Protein AF-A0A377FQZ8-F1 (afdb_monomer_lite)

Structure (mmCIF, N/CA/C/O backbone):
data_AF-A0A377FQZ8-F1
#
_entry.id   AF-A0A377FQZ8-F1
#
loop_
_atom_site.group_PDB
_atom_site.id
_atom_site.type_symbol
_atom_site.label_atom_id
_atom_site.label_alt_id
_atom_site.label_comp_id
_atom_site.label_asym_id
_atom_site.label_entity_id
_atom_site.label_seq_id
_atom_site.pdbx_PDB_ins_code
_atom_site.Cartn_x
_atom_site.Cartn_y
_atom_site.Cartn_z
_atom_site.occupancy
_atom_site.B_iso_or_equiv
_atom_site.auth_seq_id
_atom_site.auth_comp_id
_atom_site.auth_asym_id
_atom_site.auth_atom_id
_atom_site.pdbx_PDB_model_num
ATOM 1 N N . MET A 1 1 ? 7.610 -29.022 3.908 1.00 50.09 1 MET A N 1
ATOM 2 C CA . MET A 1 1 ? 8.690 -28.134 4.396 1.00 50.09 1 MET A CA 1
ATOM 3 C C . MET A 1 1 ? 8.069 -27.163 5.384 1.00 50.09 1 MET A C 1
ATOM 5 O O . MET A 1 1 ? 7.063 -26.565 5.036 1.00 50.09 1 MET A O 1
ATOM 9 N N . SER A 1 2 ? 8.591 -27.058 6.606 1.00 54.34 2 SER A N 1
ATOM 10 C CA . SER A 1 2 ? 8.108 -26.087 7.594 1.00 54.34 2 SER A CA 1
ATOM 11 C C . SER A 1 2 ? 8.643 -24.697 7.252 1.00 54.34 2 SER A C 1
ATOM 13 O O . SER A 1 2 ? 9.854 -24.520 7.110 1.00 54.34 2 SER A O 1
ATOM 15 N N . HIS A 1 3 ? 7.751 -23.724 7.096 1.00 56.69 3 HIS A N 1
ATOM 16 C CA . HIS A 1 3 ? 8.127 -22.322 6.946 1.00 56.69 3 HIS A CA 1
ATOM 17 C C . HIS A 1 3 ? 8.814 -21.833 8.236 1.00 56.69 3 HIS A C 1
ATOM 19 O O . HIS A 1 3 ? 8.371 -22.225 9.320 1.00 56.69 3 HIS A O 1
ATOM 25 N N . PRO A 1 4 ? 9.882 -21.012 8.161 1.00 67.12 4 PRO A N 1
ATOM 26 C CA . PRO A 1 4 ? 10.429 -20.347 9.339 1.00 67.12 4 PRO A CA 1
ATOM 27 C C . PRO A 1 4 ? 9.299 -19.585 10.031 1.00 67.12 4 PRO A C 1
ATOM 29 O O . PRO A 1 4 ? 8.633 -18.767 9.399 1.00 67.12 4 PRO A O 1
ATOM 32 N N . GLN A 1 5 ? 9.045 -19.888 11.302 1.00 69.44 5 GLN A N 1
ATOM 33 C CA . GLN A 1 5 ? 8.023 -19.176 12.058 1.00 69.44 5 GLN A CA 1
ATOM 34 C C . GLN A 1 5 ? 8.565 -17.801 12.440 1.00 69.44 5 GLN A C 1
ATOM 36 O O . GLN A 1 5 ? 9.549 -17.694 13.172 1.00 69.44 5 GLN A O 1
ATOM 41 N N . THR A 1 6 ? 7.920 -16.757 11.929 1.00 81.06 6 THR A N 1
ATOM 42 C CA . THR A 1 6 ? 8.126 -15.393 12.409 1.00 81.06 6 THR A CA 1
ATOM 43 C C . THR A 1 6 ? 7.268 -15.122 13.644 1.00 81.06 6 THR A C 1
ATOM 45 O O . THR A 1 6 ? 6.269 -15.800 13.887 1.00 81.06 6 THR A O 1
ATOM 48 N N . LYS A 1 7 ? 7.678 -14.127 14.434 1.00 86.50 7 LYS A N 1
ATOM 49 C CA . LYS A 1 7 ? 6.882 -13.558 15.528 1.00 86.50 7 LYS A CA 1
ATOM 50 C C . LYS A 1 7 ? 6.070 -12.337 15.086 1.00 86.50 7 LYS A C 1
ATOM 52 O O . LYS A 1 7 ? 5.353 -11.766 15.909 1.00 86.50 7 LYS A O 1
ATOM 57 N N . ASP A 1 8 ? 6.200 -11.934 13.825 1.00 89.69 8 ASP A N 1
ATOM 58 C CA . ASP A 1 8 ? 5.377 -10.886 13.237 1.00 89.69 8 ASP A CA 1
ATOM 59 C C . ASP A 1 8 ? 3.920 -11.341 13.181 1.00 89.69 8 ASP A C 1
ATOM 61 O O . ASP A 1 8 ? 3.621 -12.532 13.054 1.00 89.69 8 ASP A O 1
ATOM 65 N N . ALA A 1 9 ? 3.001 -10.386 13.279 1.00 90.62 9 ALA A N 1
ATOM 66 C CA . ALA A 1 9 ? 1.577 -10.684 13.327 1.00 90.62 9 ALA A CA 1
ATOM 67 C C . ALA A 1 9 ? 0.781 -9.729 12.443 1.00 90.62 9 ALA A C 1
ATOM 69 O O . ALA A 1 9 ? 0.894 -8.511 12.574 1.00 90.62 9 ALA A O 1
ATOM 70 N N . LEU A 1 10 ? -0.073 -10.303 11.593 1.00 91.75 10 LEU A N 1
ATOM 71 C CA . LEU A 1 10 ? -1.124 -9.588 10.882 1.00 91.75 10 LEU A CA 1
ATOM 72 C C . LEU A 1 10 ? -2.466 -9.904 11.550 1.00 91.75 10 LEU A C 1
ATOM 74 O O . LEU A 1 10 ? -2.947 -11.034 11.489 1.00 91.75 10 LEU A O 1
ATOM 78 N N . THR A 1 11 ? -3.075 -8.900 12.167 1.00 94.50 11 THR A N 1
ATOM 79 C CA . THR A 1 11 ? -4.383 -9.007 12.818 1.00 94.50 11 THR A CA 1
ATOM 80 C C . THR A 1 11 ? -5.423 -8.276 11.988 1.00 94.50 11 THR A C 1
ATOM 82 O O . THR A 1 11 ? -5.203 -7.135 11.584 1.00 94.50 11 THR A O 1
ATOM 85 N N . ILE A 1 12 ? -6.573 -8.911 11.775 1.00 96.06 12 ILE A N 1
ATOM 86 C CA . ILE A 1 12 ? -7.732 -8.312 11.112 1.00 96.06 12 ILE A CA 1
ATOM 87 C C . ILE A 1 12 ? -8.887 -8.321 12.107 1.00 96.06 12 ILE A C 1
ATOM 89 O O . ILE A 1 12 ? -9.280 -9.379 12.595 1.00 96.06 12 ILE A O 1
ATOM 93 N N . ALA A 1 13 ? -9.428 -7.144 12.401 1.00 96.75 13 ALA A N 1
ATOM 94 C CA . ALA A 1 13 ? -10.635 -6.983 13.195 1.00 96.75 13 ALA A CA 1
ATOM 95 C C . ALA A 1 13 ? -11.765 -6.472 12.298 1.00 96.75 13 ALA A C 1
ATOM 97 O O . ALA A 1 13 ? -11.601 -5.467 11.603 1.00 96.75 13 ALA A O 1
ATOM 98 N N . TYR A 1 14 ? -12.900 -7.168 12.328 1.00 96.75 14 TYR A N 1
ATOM 99 C CA . TYR A 1 14 ? -14.131 -6.728 11.681 1.00 96.75 14 TYR A CA 1
ATOM 100 C C . TYR A 1 14 ? -14.906 -5.822 12.635 1.00 96.75 14 TYR A C 1
ATOM 102 O O . TYR A 1 14 ? -15.174 -6.208 13.774 1.00 96.75 14 TYR A O 1
ATOM 110 N N . GLU A 1 15 ? -15.233 -4.619 12.170 1.00 96.06 15 GLU A N 1
ATOM 111 C CA . GLU A 1 15 ? -16.049 -3.642 12.886 1.00 96.06 15 GLU A CA 1
ATOM 112 C C . GLU A 1 15 ? -15.644 -3.363 14.356 1.00 96.06 15 GLU A C 1
ATOM 114 O O . GLU A 1 15 ? -16.520 -3.302 15.232 1.00 96.06 15 GLU A O 1
ATOM 119 N N . PRO A 1 16 ? -14.347 -3.162 14.679 1.00 95.94 16 PRO A N 1
ATOM 120 C CA . PRO A 1 16 ? -13.936 -2.881 16.050 1.00 95.94 16 PRO A CA 1
ATOM 121 C C . PRO A 1 16 ? -14.418 -1.501 16.502 1.00 95.94 16 PRO A C 1
ATOM 123 O O . PRO A 1 16 ? -14.475 -0.557 15.718 1.00 95.94 16 PRO A O 1
ATOM 126 N N . THR A 1 17 ? -14.696 -1.359 17.796 1.00 95.25 17 THR A N 1
ATOM 127 C CA . THR A 1 17 ? -14.931 -0.042 18.404 1.00 95.25 17 THR A CA 1
ATOM 128 C C . THR A 1 17 ? -13.595 0.538 18.850 1.00 95.25 17 THR A C 1
ATOM 130 O O . THR A 1 17 ? -12.913 -0.054 19.683 1.00 95.25 17 THR A O 1
ATOM 133 N N . LEU A 1 18 ? -13.223 1.687 18.291 1.00 93.44 18 LEU A N 1
ATOM 134 C CA . LEU A 1 18 ? -11.972 2.385 18.577 1.00 93.44 18 LEU A CA 1
ATOM 135 C C . LEU A 1 18 ? -12.272 3.792 19.082 1.00 93.44 18 LEU A C 1
ATOM 137 O O . LEU A 1 18 ? -13.143 4.475 18.542 1.00 93.44 18 LEU A O 1
ATOM 141 N N . GLN A 1 19 ? -11.524 4.244 20.081 1.00 92.88 19 GLN A N 1
ATOM 142 C CA . GLN A 1 19 ? -11.667 5.597 20.602 1.00 92.88 19 GLN A CA 1
ATOM 143 C C . GLN A 1 19 ? -10.8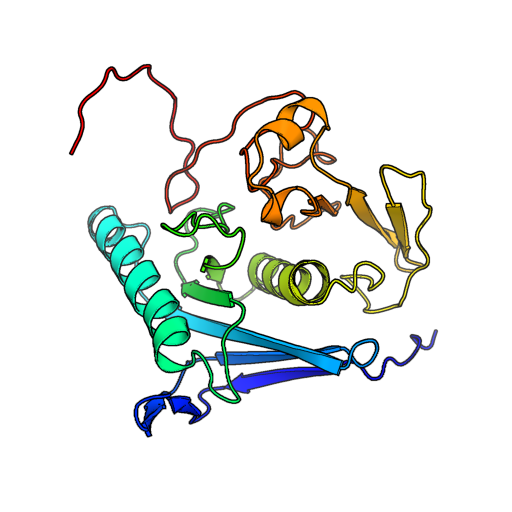07 6.574 19.788 1.00 92.88 19 GLN A C 1
ATOM 145 O O . GLN A 1 19 ? -9.615 6.342 19.583 1.00 92.88 19 GLN A O 1
ATOM 150 N N . SER A 1 20 ? -11.424 7.649 19.302 1.00 92.31 20 SER A N 1
ATOM 151 C CA . SER A 1 20 ? -10.739 8.753 18.621 1.00 92.31 20 SER A CA 1
ATOM 152 C C . SER A 1 20 ? -10.038 9.693 19.610 1.00 92.31 20 SER A C 1
ATOM 154 O O . SER A 1 20 ? -10.282 9.652 20.816 1.00 92.31 20 SER A O 1
ATOM 156 N N . SER A 1 21 ? -9.203 10.590 19.092 1.00 91.62 21 SER A N 1
ATOM 157 C CA . SER A 1 21 ? -8.532 11.667 19.825 1.00 91.62 21 SER A CA 1
ATOM 158 C C . SER A 1 21 ? -9.518 12.615 20.518 1.00 91.62 21 SER A C 1
ATOM 160 O O . SER A 1 21 ? -9.222 13.120 21.597 1.00 91.62 21 SER A O 1
ATOM 162 N N . GLY A 1 22 ? -10.712 12.807 19.944 1.00 89.38 22 GLY A N 1
ATOM 163 C CA . GLY A 1 22 ? -11.807 13.584 20.533 1.00 89.38 22 GLY A CA 1
ATOM 164 C C . GLY A 1 22 ? -12.666 12.815 21.543 1.00 89.38 22 GLY A C 1
ATOM 165 O O . GLY A 1 22 ? -13.644 13.360 22.043 1.00 89.38 22 GLY A O 1
ATOM 166 N N . GLY A 1 23 ? -12.349 11.548 21.830 1.00 88.38 23 GLY A N 1
ATOM 167 C CA . GLY A 1 23 ? -13.104 10.702 22.760 1.00 88.38 23 GLY A CA 1
ATOM 168 C C . GLY A 1 23 ? -14.345 10.029 22.162 1.00 88.38 23 GLY A C 1
ATOM 169 O O . GLY A 1 23 ? -14.949 9.190 22.827 1.00 88.38 23 GLY A O 1
ATOM 170 N N . GLU A 1 24 ? -14.707 10.333 20.911 1.00 90.12 24 GLU A N 1
ATOM 171 C CA . GLU A 1 24 ? -15.803 9.670 20.195 1.00 90.12 24 GLU A CA 1
ATOM 172 C C . GLU A 1 24 ? -15.412 8.255 19.757 1.00 90.12 24 GLU A C 1
ATOM 174 O O . GLU A 1 24 ? -14.271 8.009 19.354 1.00 90.12 24 GLU A O 1
ATOM 179 N N . ASN A 1 25 ? -16.385 7.342 19.744 1.00 91.69 25 ASN A N 1
ATOM 180 C CA . ASN A 1 25 ? -16.196 6.003 19.199 1.00 91.69 25 ASN A CA 1
ATOM 181 C C . ASN A 1 25 ? -16.286 6.007 17.668 1.00 91.69 25 ASN A C 1
ATOM 183 O O . ASN A 1 25 ? -17.211 6.562 17.068 1.00 91.69 25 ASN A O 1
ATOM 187 N N . ARG A 1 26 ? -15.344 5.315 17.032 1.00 90.56 26 ARG A N 1
ATOM 188 C CA . ARG A 1 26 ? -15.298 5.050 15.595 1.00 90.56 26 ARG A CA 1
ATOM 189 C C . ARG A 1 26 ? -15.313 3.549 15.347 1.00 90.56 26 ARG A C 1
ATOM 191 O O . ARG A 1 26 ? -14.714 2.783 16.096 1.00 90.56 26 ARG A O 1
ATOM 198 N N . ARG A 1 27 ? -15.987 3.149 14.270 1.00 92.31 27 ARG A N 1
ATOM 199 C CA . ARG A 1 27 ? -16.148 1.750 13.870 1.00 92.31 27 ARG A CA 1
ATOM 200 C C . ARG A 1 27 ? -15.817 1.605 12.383 1.00 92.31 27 ARG A C 1
ATOM 202 O O . ARG A 1 27 ? -16.707 1.798 11.560 1.00 92.31 27 ARG A O 1
ATOM 209 N N . PRO A 1 28 ? -14.535 1.436 12.009 1.00 91.88 28 PRO A N 1
ATOM 210 C CA . PRO A 1 28 ? -14.185 1.093 10.632 1.00 91.88 28 PRO A CA 1
ATOM 211 C C . PRO A 1 28 ? -14.704 -0.306 10.292 1.00 91.88 28 PRO A C 1
ATOM 213 O O . PRO A 1 28 ? -14.718 -1.161 11.172 1.00 91.88 28 PRO A O 1
ATOM 216 N N . ASP A 1 29 ? -15.074 -0.552 9.033 1.00 94.38 29 ASP A N 1
ATOM 217 C CA . ASP A 1 29 ? -15.554 -1.877 8.606 1.00 94.38 29 ASP A CA 1
ATOM 218 C C . ASP A 1 29 ? -14.487 -2.953 8.855 1.00 94.38 29 ASP A C 1
ATOM 220 O O . ASP A 1 29 ? -14.766 -4.007 9.424 1.00 94.38 29 ASP A O 1
ATOM 224 N N . PHE A 1 30 ? -13.233 -2.650 8.513 1.00 95.25 30 PHE A N 1
ATOM 225 C CA . PHE A 1 30 ? -12.082 -3.471 8.861 1.00 95.25 30 PHE A CA 1
ATOM 226 C C . PHE A 1 30 ? -10.934 -2.617 9.390 1.00 95.25 30 PHE A C 1
ATOM 228 O O . PHE A 1 30 ? -10.580 -1.574 8.828 1.00 95.25 30 PHE A O 1
ATOM 235 N N . PHE A 1 31 ? -10.309 -3.111 10.453 1.00 95.62 31 PHE A N 1
ATOM 236 C CA . PHE A 1 31 ? -9.072 -2.581 11.003 1.00 95.62 31 PHE A CA 1
ATOM 237 C C . PHE A 1 31 ? -7.996 -3.654 10.935 1.00 95.62 31 PHE A C 1
ATOM 239 O O . PHE A 1 31 ? -8.168 -4.760 11.452 1.00 95.62 31 PHE A O 1
ATOM 246 N N . ILE A 1 32 ? -6.890 -3.326 10.285 1.00 96.44 32 ILE A N 1
ATOM 247 C CA . ILE A 1 32 ? -5.811 -4.260 10.003 1.00 96.44 32 ILE A CA 1
ATOM 248 C C . ILE A 1 32 ? -4.552 -3.731 10.673 1.00 96.44 32 ILE A C 1
ATOM 250 O O . ILE A 1 32 ? -4.192 -2.570 10.502 1.00 96.44 32 ILE A O 1
ATOM 254 N N . SER A 1 33 ? -3.887 -4.575 11.447 1.00 95.25 33 SER A N 1
ATOM 255 C CA . SER A 1 33 ? -2.661 -4.232 12.161 1.00 95.25 33 SER A CA 1
ATOM 256 C C . SER A 1 33 ? -1.571 -5.210 11.762 1.00 95.25 33 SER A C 1
ATOM 258 O O . SER A 1 33 ? -1.766 -6.418 11.876 1.00 95.25 33 SER A O 1
ATOM 260 N N . PHE A 1 34 ? -0.442 -4.688 11.294 1.00 94.25 34 PHE A N 1
ATOM 261 C CA . PHE A 1 34 ? 0.779 -5.458 11.120 1.00 94.25 34 PHE A CA 1
ATOM 262 C C . PHE A 1 34 ? 1.776 -5.045 12.197 1.00 94.25 34 PHE A C 1
ATOM 264 O O . PHE A 1 34 ? 2.174 -3.881 12.270 1.00 94.25 34 PHE A O 1
ATOM 271 N N . ARG A 1 35 ? 2.181 -6.001 13.028 1.00 92.62 35 ARG A N 1
ATOM 272 C CA . ARG A 1 35 ? 3.214 -5.814 14.043 1.00 92.62 35 ARG A CA 1
ATOM 273 C C . ARG A 1 35 ? 4.491 -6.501 13.583 1.00 92.62 35 ARG A C 1
ATOM 275 O O . ARG A 1 35 ? 4.506 -7.731 13.530 1.00 92.62 35 ARG A O 1
ATOM 282 N N . SER A 1 36 ? 5.536 -5.718 13.321 1.00 87.31 36 SER A N 1
ATOM 283 C CA . SER A 1 36 ? 6.880 -6.264 13.152 1.00 87.31 36 SER A CA 1
ATOM 284 C C . SER A 1 36 ? 7.505 -6.501 14.526 1.00 87.31 36 SER A C 1
ATOM 286 O O . SER A 1 36 ? 7.475 -5.648 15.417 1.00 87.31 36 SER A O 1
ATOM 288 N N . HIS A 1 37 ? 8.036 -7.698 14.737 1.00 84.38 37 HIS A N 1
ATOM 289 C CA . HIS A 1 37 ? 8.802 -8.047 15.922 1.00 84.38 37 HIS A CA 1
ATOM 290 C C . HIS A 1 37 ? 10.250 -7.550 15.811 1.00 84.38 37 HIS A C 1
ATOM 292 O O . HIS A 1 37 ? 10.916 -7.419 16.838 1.00 84.38 37 HIS A O 1
ATOM 298 N N . SER A 1 38 ? 10.757 -7.295 14.601 1.00 77.69 38 SER A N 1
ATOM 299 C CA . SER A 1 38 ? 12.154 -6.899 14.396 1.00 77.69 38 SER A CA 1
ATOM 300 C C . SER A 1 38 ? 12.442 -5.505 14.965 1.00 77.69 38 SER A C 1
ATOM 302 O O . SER A 1 38 ? 13.442 -5.324 15.659 1.00 77.69 38 SER A O 1
ATOM 304 N N . ASP A 1 39 ? 11.527 -4.557 14.759 1.00 80.75 39 ASP A N 1
ATOM 305 C CA . ASP A 1 39 ? 11.646 -3.167 15.213 1.00 80.75 39 ASP A CA 1
ATOM 306 C C . ASP A 1 39 ? 10.541 -2.739 16.202 1.00 80.75 39 ASP A C 1
ATOM 308 O O . ASP A 1 39 ? 10.562 -1.625 16.729 1.00 80.75 39 ASP A O 1
ATOM 312 N N . GLY A 1 40 ? 9.584 -3.626 16.493 1.00 82.25 40 GLY A N 1
ATOM 313 C CA . GLY A 1 40 ? 8.471 -3.368 17.406 1.00 82.25 40 GLY A CA 1
ATOM 314 C C . GLY A 1 40 ? 7.405 -2.421 16.848 1.00 82.25 40 GLY A C 1
ATOM 315 O O . GLY A 1 40 ? 6.478 -2.057 17.583 1.00 82.25 40 GLY A O 1
ATOM 316 N N . THR A 1 41 ? 7.510 -2.017 15.580 1.00 88.25 41 THR A N 1
ATOM 317 C CA . THR A 1 41 ? 6.552 -1.119 14.941 1.00 88.25 41 THR A CA 1
ATOM 318 C C . THR A 1 41 ? 5.199 -1.793 14.754 1.00 88.25 41 THR A C 1
ATOM 320 O O . THR A 1 41 ? 5.064 -3.014 14.618 1.00 88.25 41 THR A O 1
ATOM 323 N N . ASN A 1 42 ? 4.151 -0.972 14.789 1.00 92.19 42 ASN A N 1
ATOM 324 C CA . ASN A 1 42 ? 2.790 -1.413 14.540 1.00 92.19 42 ASN A CA 1
ATOM 325 C C . ASN A 1 42 ? 2.150 -0.502 13.495 1.00 92.19 42 ASN A C 1
ATOM 327 O O . ASN A 1 42 ? 1.791 0.641 13.790 1.00 92.19 42 ASN A O 1
ATOM 331 N N . HIS A 1 43 ? 2.006 -1.029 12.285 1.00 94.75 43 HIS A N 1
ATOM 332 C CA . HIS A 1 43 ? 1.342 -0.355 11.183 1.00 94.75 43 HIS A CA 1
ATOM 333 C C . HIS A 1 43 ? -0.142 -0.676 11.213 1.00 94.75 43 HIS A C 1
ATOM 335 O O . HIS A 1 43 ? -0.542 -1.837 11.301 1.00 94.75 43 HIS A O 1
ATOM 341 N N . ARG A 1 44 ? -0.967 0.367 11.161 1.00 95.38 44 ARG A N 1
ATOM 342 C CA . ARG A 1 44 ? -2.418 0.247 11.308 1.00 95.38 44 ARG A CA 1
ATOM 343 C C . ARG A 1 44 ? -3.103 0.788 10.079 1.00 95.38 44 ARG A C 1
ATOM 345 O O . ARG A 1 44 ? -2.778 1.868 9.589 1.00 95.38 44 ARG A O 1
ATOM 352 N N . HIS A 1 45 ? -4.061 0.031 9.589 1.00 95.12 45 HIS A N 1
ATOM 353 C CA . HIS A 1 45 ? -4.701 0.283 8.321 1.00 95.12 45 HIS A CA 1
ATOM 354 C C . HIS A 1 45 ? -6.205 0.162 8.477 1.00 95.12 45 HIS A C 1
ATOM 356 O O . HIS A 1 45 ? -6.695 -0.731 9.170 1.00 95.12 45 HIS A O 1
ATOM 362 N N . THR A 1 46 ? -6.942 1.045 7.817 1.00 94.50 46 THR A N 1
ATOM 363 C CA . THR A 1 46 ? -8.390 0.894 7.681 1.00 94.50 46 THR A CA 1
ATOM 364 C C . THR A 1 46 ? -8.735 0.433 6.279 1.00 94.50 46 THR A C 1
ATOM 366 O O . THR A 1 46 ? -8.118 0.853 5.293 1.00 94.50 46 THR A O 1
ATOM 369 N N . LEU A 1 47 ? -9.734 -0.437 6.201 1.00 92.81 47 LEU A N 1
ATOM 370 C CA . LEU A 1 47 ? -10.354 -0.853 4.957 1.00 92.81 47 LEU A CA 1
ATOM 371 C C . LEU A 1 47 ? -11.866 -0.648 5.100 1.00 92.81 47 LEU A C 1
ATOM 373 O O . LEU A 1 47 ? -12.535 -1.339 5.861 1.00 92.81 47 LEU A O 1
ATOM 377 N N . ASP A 1 48 ? -12.362 0.387 4.427 1.00 91.75 48 ASP A N 1
ATOM 378 C CA . ASP A 1 48 ? -13.736 0.888 4.490 1.00 91.75 48 ASP A CA 1
ATOM 379 C C . ASP A 1 48 ? -14.495 0.415 3.248 1.00 91.75 48 ASP A C 1
ATOM 381 O O . ASP A 1 48 ? -14.150 0.772 2.120 1.00 91.75 48 ASP A O 1
ATOM 385 N N . ALA A 1 49 ? -15.514 -0.412 3.443 1.00 90.50 49 ALA A N 1
ATOM 386 C CA . ALA A 1 49 ? -16.300 -1.000 2.377 1.00 90.50 49 ALA A CA 1
ATOM 387 C C . ALA A 1 49 ? -17.451 -0.078 1.964 1.00 90.50 49 ALA A C 1
ATOM 389 O O . ALA A 1 49 ? -18.154 0.533 2.777 1.00 90.50 49 ALA A O 1
ATOM 390 N N . LYS A 1 50 ? -17.654 0.055 0.653 1.00 89.31 50 LYS A N 1
ATOM 391 C CA . LYS A 1 50 ? -18.733 0.862 0.079 1.00 89.31 50 LYS A CA 1
ATOM 392 C C . LYS A 1 50 ? -19.397 0.129 -1.081 1.00 89.31 50 LYS A C 1
ATOM 394 O O . LYS A 1 50 ? -18.765 -0.206 -2.077 1.00 89.31 50 LYS A O 1
ATOM 399 N N . TYR A 1 51 ? -20.711 -0.032 -0.979 1.00 87.06 51 TYR A N 1
ATOM 400 C CA . TYR A 1 51 ? -21.564 -0.623 -2.011 1.00 87.06 51 TYR A CA 1
ATOM 401 C C . TYR A 1 51 ? -22.207 0.486 -2.852 1.00 87.06 51 TYR A C 1
ATOM 403 O O . TYR A 1 51 ? -23.407 0.735 -2.767 1.00 87.06 51 TYR A O 1
ATOM 411 N N . LYS A 1 52 ? -21.385 1.223 -3.607 1.00 86.69 52 LYS A N 1
ATOM 412 C CA . LYS A 1 52 ? -21.836 2.299 -4.505 1.00 86.69 52 LYS A CA 1
ATOM 413 C C . LYS A 1 52 ? -21.378 2.019 -5.939 1.00 86.69 52 LYS A C 1
ATOM 415 O O . LYS A 1 52 ? -20.282 1.482 -6.117 1.00 86.69 52 LYS A O 1
ATOM 420 N N . PRO A 1 53 ? -22.167 2.393 -6.961 1.00 84.62 53 PRO A N 1
ATOM 421 C CA . PRO A 1 53 ? -21.832 2.145 -8.360 1.00 84.62 53 PRO A CA 1
ATOM 422 C C . PRO A 1 53 ? -20.826 3.186 -8.880 1.00 84.62 53 PRO A C 1
ATOM 424 O O . PRO A 1 53 ? -21.130 3.969 -9.771 1.00 84.62 53 PRO A O 1
ATOM 427 N N . TYR A 1 54 ? -19.607 3.210 -8.329 1.00 84.31 54 TYR A N 1
ATOM 428 C CA . TYR A 1 54 ? -18.606 4.248 -8.629 1.00 84.31 54 TYR A CA 1
ATOM 429 C C . TYR A 1 54 ? -18.148 4.330 -10.091 1.00 84.31 54 TYR A C 1
ATOM 431 O O . TYR A 1 54 ? -17.496 5.301 -10.452 1.00 84.31 54 TYR A O 1
ATOM 439 N N . GLY A 1 55 ? -18.486 3.349 -10.926 1.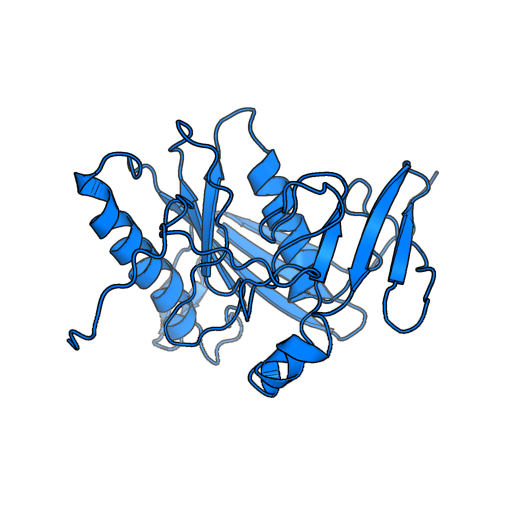00 76.12 55 GLY A N 1
ATOM 440 C CA . GLY A 1 55 ? -18.253 3.421 -12.366 1.00 76.12 55 GLY A CA 1
ATOM 441 C C . GLY A 1 55 ? -19.238 4.239 -13.171 1.00 76.12 55 GLY A C 1
ATOM 442 O O . GLY A 1 55 ? -19.032 4.436 -14.364 1.00 76.12 55 GLY A O 1
ATOM 443 N N . GLN A 1 56 ? -20.345 4.637 -12.556 1.00 82.50 56 GLN A N 1
ATOM 444 C CA . GLN A 1 56 ? -21.297 5.526 -13.191 1.00 82.50 56 GLN A CA 1
ATOM 445 C C . GLN A 1 56 ? -20.752 6.962 -13.108 1.00 82.50 56 GLN A C 1
ATOM 447 O O . GLN A 1 56 ? -20.343 7.374 -12.015 1.00 82.50 56 GLN A O 1
ATOM 452 N N . PRO A 1 57 ? -20.733 7.734 -14.214 1.00 81.19 57 PRO A N 1
ATOM 453 C CA . PRO A 1 57 ? -20.180 9.091 -14.245 1.00 81.19 57 PRO A CA 1
ATOM 454 C C . PRO A 1 57 ? -20.678 10.007 -13.119 1.00 81.19 57 PRO A C 1
ATOM 456 O O . PRO A 1 57 ? -19.902 10.757 -12.523 1.00 81.19 57 PRO A O 1
ATOM 459 N N . GLU A 1 58 ? -21.955 9.901 -12.761 1.00 83.81 58 GLU A N 1
ATOM 460 C CA . GLU A 1 58 ? -22.596 10.655 -11.685 1.00 83.81 58 GLU A CA 1
ATOM 461 C C . GLU A 1 58 ? -22.046 10.324 -10.281 1.00 83.81 58 GLU A C 1
ATOM 463 O O . GLU A 1 58 ? -22.172 11.128 -9.355 1.00 83.81 58 GLU A O 1
ATOM 468 N N . PHE A 1 59 ? -21.359 9.188 -10.115 1.00 84.75 59 PHE A N 1
ATOM 469 C CA . PHE A 1 59 ? -20.696 8.788 -8.872 1.00 84.75 59 PHE A CA 1
ATOM 470 C C . PHE A 1 59 ? -19.197 9.115 -8.833 1.00 84.75 59 PHE A C 1
ATOM 472 O O . PHE A 1 59 ? -18.582 8.929 -7.783 1.00 84.75 59 PHE A O 1
ATOM 479 N N . HIS A 1 60 ? -18.591 9.655 -9.896 1.00 81.06 60 HIS A N 1
ATOM 480 C CA . HIS A 1 60 ? -17.151 9.966 -9.899 1.00 81.06 60 HIS A CA 1
ATOM 481 C C . HIS A 1 60 ? -16.791 11.038 -8.857 1.00 81.06 60 HIS A C 1
ATOM 483 O O . HIS A 1 60 ? -15.848 10.878 -8.079 1.00 81.06 60 HIS A O 1
ATOM 489 N N . GLN A 1 61 ? -17.589 12.109 -8.770 1.00 82.56 61 GLN A N 1
ATOM 490 C CA . GLN A 1 61 ? -17.425 13.132 -7.727 1.00 82.56 61 GLN A CA 1
ATOM 491 C C . GLN A 1 61 ? -17.691 12.557 -6.330 1.00 82.56 61 GLN A C 1
ATOM 493 O O . GLN A 1 61 ? -17.043 12.931 -5.350 1.00 82.56 61 GLN A O 1
ATOM 498 N N . ARG A 1 62 ? -18.623 11.602 -6.236 1.00 87.19 62 ARG A N 1
ATOM 499 C CA . ARG A 1 62 ? -18.940 10.911 -4.987 1.00 87.19 62 ARG A CA 1
ATOM 500 C C . ARG A 1 62 ? -17.782 10.030 -4.522 1.00 87.19 62 ARG A C 1
ATOM 502 O O . ARG A 1 62 ? -17.495 10.052 -3.333 1.00 87.19 62 ARG A O 1
ATOM 509 N N . LEU A 1 63 ? -17.091 9.337 -5.431 1.00 83.81 63 LEU A N 1
ATOM 510 C CA . LEU A 1 63 ? -15.884 8.565 -5.129 1.00 83.81 63 LEU A CA 1
ATOM 511 C C . LEU A 1 63 ? -14.791 9.467 -4.556 1.00 83.81 63 LEU A C 1
ATOM 513 O O . LEU A 1 63 ? -14.247 9.155 -3.503 1.00 83.81 63 LEU A O 1
ATOM 517 N N . ALA A 1 64 ? -14.512 10.606 -5.197 1.00 80.75 64 ALA A N 1
ATOM 518 C CA . ALA A 1 64 ? -13.534 11.571 -4.693 1.00 80.75 64 ALA A CA 1
ATOM 519 C C . ALA A 1 64 ? -13.885 12.051 -3.272 1.00 80.75 64 ALA A C 1
ATOM 521 O O . ALA A 1 64 ? -13.039 12.041 -2.379 1.00 80.75 64 ALA A O 1
ATOM 522 N N . SER A 1 65 ? -15.155 12.398 -3.046 1.00 84.56 65 SER A N 1
ATOM 523 C CA . SER A 1 65 ? -15.651 12.827 -1.736 1.00 84.56 65 SER A CA 1
ATOM 524 C C . SER A 1 65 ? -15.593 11.715 -0.684 1.00 84.56 65 SER A C 1
ATOM 526 O O . SER A 1 65 ? -15.220 11.972 0.458 1.00 84.56 65 SER A O 1
ATOM 528 N N . ASP A 1 66 ? -15.941 10.478 -1.041 1.00 87.31 66 ASP A N 1
ATOM 529 C CA . ASP A 1 66 ? -15.876 9.334 -0.132 1.00 87.31 66 ASP A CA 1
ATOM 530 C C . ASP A 1 66 ? -14.429 8.954 0.190 1.00 87.31 66 ASP A C 1
ATOM 532 O O . ASP A 1 66 ? -14.135 8.644 1.338 1.00 87.31 66 ASP A O 1
ATOM 536 N N . LEU A 1 67 ? -13.513 9.047 -0.772 1.00 81.31 67 LEU A N 1
ATOM 537 C CA . LEU A 1 67 ? -12.081 8.866 -0.548 1.00 81.31 67 LEU A CA 1
ATOM 538 C C . LEU A 1 67 ? -11.528 9.895 0.425 1.00 81.31 67 LEU A C 1
ATOM 540 O O . LEU A 1 67 ? -10.892 9.520 1.409 1.00 81.31 67 LEU A O 1
ATOM 544 N N . GLU A 1 68 ? -11.796 11.177 0.172 1.00 78.44 68 GLU A N 1
ATOM 545 C CA . GLU A 1 68 ? -11.357 12.249 1.056 1.00 78.44 68 GLU A CA 1
ATOM 546 C C . GLU A 1 68 ? -11.970 12.068 2.443 1.00 78.44 68 GLU A C 1
ATOM 548 O O . GLU A 1 68 ? -11.243 12.010 3.428 1.00 78.44 68 GLU A O 1
ATOM 553 N N . ARG A 1 69 ? -13.287 11.876 2.537 1.00 81.31 69 ARG A N 1
ATOM 554 C CA . ARG A 1 69 ? -13.982 11.766 3.820 1.00 81.31 69 ARG A CA 1
ATOM 555 C C . ARG A 1 69 ? -13.615 10.504 4.588 1.00 81.31 69 ARG A C 1
ATOM 557 O O . ARG A 1 69 ? -13.322 10.613 5.771 1.00 81.31 69 ARG A O 1
ATOM 564 N N . SER A 1 70 ? -13.662 9.324 3.974 1.00 78.06 70 SER A N 1
ATOM 565 C CA . SER A 1 70 ? -13.372 8.070 4.675 1.00 78.06 70 SER A CA 1
ATOM 566 C C . SER A 1 70 ? -11.906 8.006 5.071 1.00 78.06 70 SER A C 1
ATOM 568 O O . SER A 1 70 ? -11.614 7.722 6.229 1.00 78.06 70 SER A O 1
ATOM 570 N N . CYS A 1 71 ? -10.984 8.325 4.159 1.00 77.12 71 CYS A N 1
ATOM 571 C CA . CYS A 1 71 ? -9.565 8.211 4.466 1.00 77.12 71 CYS A CA 1
ATOM 572 C C . CYS A 1 71 ? -9.122 9.296 5.445 1.00 77.12 71 CYS A C 1
ATOM 574 O O . CYS A 1 71 ? -8.604 8.962 6.507 1.00 77.12 71 CYS A O 1
ATOM 576 N N . LYS A 1 72 ? -9.364 10.579 5.139 1.00 79.88 72 LYS A N 1
ATOM 577 C CA . LYS A 1 72 ? -8.893 11.698 5.969 1.00 79.88 72 LYS A CA 1
ATOM 578 C C . LYS A 1 72 ? -9.434 11.628 7.390 1.00 79.88 72 LYS A C 1
ATOM 580 O O . LYS A 1 72 ? -8.661 11.780 8.329 1.00 79.88 72 LYS A O 1
ATOM 585 N N . ARG A 1 73 ? -10.728 11.328 7.541 1.00 86.69 73 ARG A N 1
ATOM 586 C CA . ARG A 1 73 ? -11.373 11.225 8.853 1.00 86.69 73 ARG A CA 1
ATOM 587 C C . ARG A 1 73 ? -10.639 10.250 9.767 1.00 86.69 73 ARG A C 1
ATOM 589 O O . ARG A 1 73 ? -10.348 10.615 10.892 1.00 86.69 73 ARG A O 1
ATOM 596 N N . TYR A 1 74 ? -10.278 9.057 9.289 1.00 88.88 74 TYR A N 1
ATOM 597 C CA . TYR A 1 74 ? -9.558 8.099 10.134 1.00 88.88 74 TYR A CA 1
ATOM 598 C C . TYR A 1 74 ? -8.166 8.588 10.540 1.00 88.88 74 TYR A C 1
ATOM 600 O O . TYR A 1 74 ? -7.741 8.331 11.661 1.00 88.88 74 TYR A O 1
ATOM 608 N N . PHE A 1 75 ? -7.454 9.308 9.674 1.00 88.94 75 PHE A N 1
ATOM 609 C CA . PHE A 1 75 ? -6.178 9.898 10.078 1.00 88.94 75 PHE A CA 1
ATOM 610 C C . PHE A 1 75 ? -6.362 10.982 11.132 1.00 88.94 75 PHE A C 1
ATOM 612 O O . PHE A 1 75 ? -5.666 10.948 12.140 1.00 88.94 75 PHE A O 1
ATOM 619 N N . ASP A 1 76 ? -7.290 11.912 10.916 1.00 89.75 76 ASP A N 1
ATOM 620 C CA . ASP A 1 76 ? -7.514 13.034 11.829 1.00 89.75 76 ASP A CA 1
ATOM 621 C C . ASP A 1 76 ? -8.055 12.544 13.185 1.00 89.75 76 ASP A C 1
ATOM 623 O O . ASP A 1 76 ? -7.543 12.929 14.237 1.00 89.75 76 ASP A O 1
ATOM 627 N N . ASP A 1 77 ? -9.019 11.620 13.164 1.00 91.75 77 ASP A N 1
ATOM 628 C CA . ASP A 1 77 ? -9.635 11.053 14.365 1.00 91.75 77 ASP A CA 1
ATOM 629 C C . ASP A 1 77 ? -8.655 10.228 15.203 1.00 91.75 77 ASP A C 1
ATOM 631 O O . ASP A 1 77 ? -8.811 10.165 16.416 1.00 91.75 77 ASP A O 1
ATOM 635 N N . PHE A 1 78 ? -7.665 9.565 14.601 1.00 93.31 78 PHE A N 1
ATOM 636 C CA . PHE A 1 78 ? -6.747 8.687 15.338 1.00 93.31 78 PHE A CA 1
ATOM 637 C C . PHE A 1 78 ? -5.332 9.247 15.495 1.00 93.31 78 PHE A C 1
ATOM 639 O O . PHE A 1 78 ? -4.488 8.591 16.112 1.00 93.31 78 PHE A O 1
ATOM 646 N N . LYS A 1 79 ? -5.053 10.448 14.985 1.00 92.69 79 LYS A N 1
ATOM 647 C CA . LYS A 1 79 ? -3.747 11.101 15.126 1.00 92.69 79 LYS A CA 1
ATOM 648 C C . LYS A 1 79 ? -3.351 11.233 16.599 1.00 92.69 79 LYS A C 1
ATOM 650 O O . LYS A 1 79 ? -4.126 11.752 17.401 1.00 92.69 79 LYS A O 1
ATOM 655 N N . GLY A 1 80 ? -2.145 10.779 16.954 1.00 90.25 80 GLY A N 1
ATOM 656 C CA . GLY A 1 80 ? -1.634 10.836 18.327 1.00 90.25 80 GLY A CA 1
ATOM 657 C C . GLY A 1 80 ? -2.308 9.869 19.307 1.00 90.25 80 GLY A C 1
ATOM 658 O O . GLY A 1 80 ? -2.038 9.932 20.504 1.00 90.25 80 GLY A O 1
ATOM 659 N N . THR A 1 81 ? -3.180 8.976 18.831 1.00 92.62 81 THR A N 1
ATOM 660 C CA . THR A 1 81 ? -3.786 7.925 19.657 1.00 92.62 81 THR A CA 1
ATOM 661 C C . THR A 1 81 ? -2.961 6.639 19.599 1.00 92.62 81 THR A C 1
ATOM 663 O O . THR A 1 81 ? -2.149 6.429 18.695 1.00 92.62 81 THR A O 1
ATOM 666 N N . ALA A 1 82 ? -3.252 5.694 20.497 1.00 90.88 82 ALA A N 1
ATOM 667 C CA . ALA A 1 82 ? -2.715 4.335 20.415 1.00 90.88 82 ALA A CA 1
ATOM 668 C C . ALA A 1 82 ? -3.138 3.582 19.136 1.00 90.88 82 ALA A C 1
ATOM 670 O O . ALA A 1 82 ? -2.628 2.493 18.884 1.00 90.88 82 ALA A O 1
ATOM 671 N N . HIS A 1 83 ? -4.052 4.137 18.336 1.00 92.62 83 HIS A N 1
ATOM 672 C CA . HIS A 1 83 ? -4.554 3.568 17.091 1.00 92.62 83 HIS A CA 1
ATOM 673 C C . HIS A 1 83 ? -4.210 4.424 15.868 1.00 92.62 83 HIS A C 1
ATOM 675 O O . HIS A 1 83 ? -4.886 4.305 14.850 1.00 92.62 83 HIS A O 1
ATOM 681 N N . GLU A 1 84 ? -3.172 5.266 15.942 1.00 94.19 84 GLU A N 1
ATOM 682 C CA . GLU A 1 84 ? -2.769 6.116 14.818 1.00 94.19 84 GLU A CA 1
ATOM 683 C C . GLU A 1 84 ? -2.623 5.322 13.512 1.00 94.19 84 GLU A C 1
ATOM 685 O O . GLU A 1 84 ? -1.974 4.272 13.467 1.00 94.19 84 GLU A O 1
ATOM 690 N N . ILE A 1 85 ? -3.283 5.823 12.463 1.00 93.44 85 ILE A N 1
ATOM 691 C CA . ILE A 1 85 ? -3.439 5.145 11.176 1.00 93.44 85 ILE A CA 1
ATOM 692 C C . ILE A 1 85 ? -2.247 5.441 10.272 1.00 93.44 85 ILE A C 1
ATOM 694 O O . ILE A 1 85 ? -1.842 6.586 10.093 1.00 93.44 85 ILE A O 1
ATOM 698 N N . THR A 1 86 ? -1.719 4.392 9.652 1.00 93.00 86 THR A N 1
ATOM 699 C CA . THR A 1 86 ? -0.642 4.432 8.660 1.00 93.00 86 THR A CA 1
ATOM 700 C C . THR A 1 86 ? -1.193 4.576 7.238 1.00 93.00 86 THR A C 1
ATOM 702 O O . THR A 1 86 ? -0.678 5.372 6.451 1.00 93.00 86 THR A O 1
ATOM 705 N N . SER A 1 87 ? -2.249 3.831 6.892 1.00 91.75 87 SER A N 1
ATOM 706 C CA . SER A 1 87 ? -2.935 3.947 5.596 1.00 91.75 87 SER A CA 1
ATOM 707 C C . SER A 1 87 ? -4.440 3.726 5.711 1.00 91.75 87 SER A C 1
ATOM 709 O O . SER A 1 87 ? -4.904 2.984 6.573 1.00 91.75 87 SER A O 1
ATOM 711 N N . ALA A 1 88 ? -5.209 4.365 4.837 1.00 91.69 88 ALA A N 1
ATOM 712 C CA . ALA A 1 88 ? -6.650 4.164 4.753 1.00 91.69 88 ALA A CA 1
ATOM 713 C C . ALA A 1 88 ? -7.026 3.773 3.328 1.00 91.69 88 ALA A C 1
ATOM 715 O O . ALA A 1 88 ? -6.485 4.30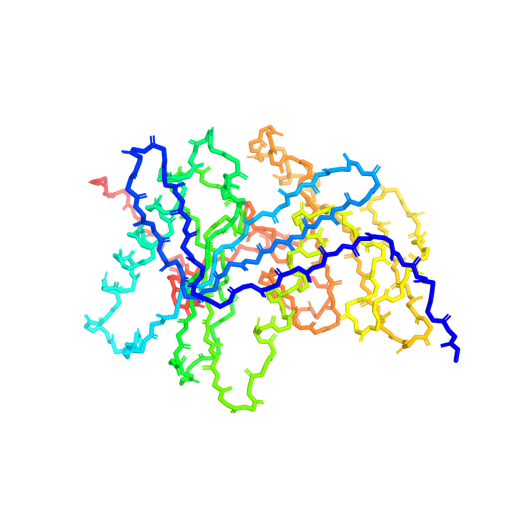4 2.355 1.00 91.69 88 ALA A O 1
ATOM 716 N N . THR A 1 89 ? -7.906 2.787 3.202 1.00 90.81 89 THR A N 1
ATOM 717 C CA . THR A 1 89 ? -8.289 2.220 1.912 1.00 90.81 89 THR A CA 1
ATOM 718 C C . THR A 1 89 ? -9.797 2.109 1.806 1.00 90.81 89 THR A C 1
ATOM 720 O O . THR A 1 89 ? -10.452 1.626 2.725 1.00 90.81 89 THR A O 1
ATOM 723 N N . LEU A 1 90 ? -10.341 2.540 0.675 1.00 90.38 90 LEU A N 1
ATOM 724 C CA . LEU A 1 90 ? -11.732 2.314 0.318 1.00 90.38 90 LEU A CA 1
ATOM 725 C C . LEU A 1 90 ? -11.819 1.065 -0.563 1.00 90.38 90 LEU A C 1
ATOM 727 O O . LEU A 1 90 ? -11.132 0.977 -1.576 1.00 90.38 90 LEU A O 1
ATOM 731 N N . VAL A 1 91 ? -12.678 0.115 -0.210 1.00 89.50 91 VAL A N 1
ATOM 732 C CA . VAL A 1 91 ? -12.976 -1.048 -1.053 1.00 89.50 91 VAL A CA 1
ATOM 733 C C . VAL A 1 91 ? -14.403 -0.958 -1.583 1.00 89.50 91 VAL A C 1
ATOM 735 O O . VAL A 1 91 ? -15.319 -0.544 -0.870 1.00 89.50 91 VAL A O 1
ATOM 738 N N . HIS A 1 92 ? -14.613 -1.334 -2.842 1.00 87.38 92 HIS A N 1
ATOM 739 C CA . HIS A 1 92 ? -15.939 -1.290 -3.457 1.00 87.38 92 HIS A CA 1
ATOM 740 C C . HIS A 1 92 ? -16.219 -2.460 -4.397 1.00 87.38 92 HIS A C 1
ATOM 742 O O . HIS A 1 92 ? -15.309 -3.096 -4.912 1.00 87.38 92 HIS A O 1
ATOM 748 N N . SER A 1 93 ? -17.494 -2.730 -4.668 1.00 83.19 93 SER A N 1
ATOM 749 C CA . SER A 1 93 ? -17.912 -3.868 -5.499 1.00 83.19 93 SER A CA 1
ATOM 750 C C . SER A 1 93 ? -17.932 -3.596 -7.006 1.00 83.19 93 SER A C 1
ATOM 752 O O . SER A 1 93 ? -18.213 -4.498 -7.792 1.00 83.19 93 SER A O 1
ATOM 754 N N . TYR A 1 94 ? -17.656 -2.363 -7.436 1.00 77.31 94 TYR A N 1
ATOM 755 C CA . TYR A 1 94 ? -17.663 -2.017 -8.856 1.00 77.31 94 TYR A CA 1
ATOM 756 C C . TYR A 1 94 ? -16.535 -2.732 -9.616 1.00 77.31 94 TYR A C 1
ATOM 758 O O . TYR A 1 94 ? -15.373 -2.385 -9.450 1.00 77.31 94 TYR A O 1
ATOM 766 N N . SER A 1 95 ? -16.880 -3.715 -10.448 1.00 65.50 95 SER A N 1
ATOM 767 C CA . SER A 1 95 ? -15.929 -4.609 -11.123 1.00 65.50 95 SER A CA 1
ATOM 768 C C . SER A 1 95 ? -15.872 -4.457 -12.643 1.00 65.50 95 SER A C 1
ATOM 770 O O . SER A 1 95 ? -15.152 -5.210 -13.294 1.00 65.50 95 SER A O 1
ATOM 772 N N . CYS A 1 96 ? -16.616 -3.518 -13.244 1.00 55.69 96 CYS A N 1
ATOM 773 C CA . CYS A 1 96 ? -16.718 -3.485 -14.708 1.00 55.69 96 CYS A CA 1
ATOM 774 C C . CYS A 1 96 ? -15.490 -2.880 -15.411 1.00 55.69 96 CYS A C 1
ATOM 776 O O . CYS A 1 96 ? -15.428 -2.891 -16.639 1.00 55.69 96 CYS A O 1
ATOM 778 N N . ARG A 1 97 ? -14.503 -2.388 -14.648 1.00 62.28 97 ARG A N 1
ATOM 779 C CA . ARG A 1 97 ? -13.150 -2.071 -15.120 1.00 62.28 97 ARG A CA 1
ATOM 780 C C . ARG A 1 97 ? -12.147 -2.499 -14.056 1.00 62.28 97 ARG A C 1
ATOM 782 O O . ARG A 1 97 ? -12.375 -2.255 -12.874 1.00 62.28 97 ARG A O 1
ATOM 789 N N . ASP A 1 98 ? -11.069 -3.152 -14.476 1.00 58.66 98 ASP A N 1
ATOM 790 C CA . ASP A 1 98 ? -9.975 -3.524 -13.582 1.00 58.66 98 ASP A CA 1
ATOM 791 C C . ASP A 1 98 ? -9.183 -2.254 -13.232 1.00 58.66 98 ASP A C 1
ATOM 793 O O . ASP A 1 98 ? -8.415 -1.731 -14.043 1.00 58.66 98 ASP A O 1
ATOM 797 N N . VAL A 1 99 ? -9.470 -1.662 -12.068 1.00 62.50 99 VAL A N 1
ATOM 798 C CA . VAL A 1 99 ? -8.867 -0.387 -11.667 1.00 62.50 99 VAL A CA 1
ATOM 799 C C . VAL A 1 99 ? -7.486 -0.665 -11.083 1.00 62.50 99 VAL A C 1
ATOM 801 O O . VAL A 1 99 ? -7.334 -1.008 -9.914 1.00 62.50 99 VAL A O 1
ATOM 804 N N . HIS A 1 100 ? -6.446 -0.479 -11.895 1.00 61.47 100 HIS A N 1
ATOM 805 C CA . HIS A 1 100 ? -5.050 -0.635 -11.470 1.00 61.47 100 HIS A CA 1
ATOM 806 C C . HIS A 1 100 ? -4.421 0.654 -10.918 1.00 61.47 100 HIS A C 1
ATOM 808 O O . HIS A 1 100 ? -3.200 0.736 -10.785 1.00 61.47 100 HIS A O 1
ATOM 814 N N . HIS A 1 101 ? -5.228 1.649 -10.534 1.00 64.81 101 HIS A N 1
ATOM 815 C CA . HIS A 1 101 ? -4.735 2.883 -9.923 1.00 64.81 101 HIS A CA 1
ATOM 816 C C . HIS A 1 101 ? -5.061 2.955 -8.431 1.00 64.81 101 HIS A C 1
ATOM 818 O O . HIS A 1 101 ? -6.076 3.482 -7.987 1.00 64.81 101 HIS A O 1
ATOM 824 N N . TRP A 1 102 ? -4.128 2.412 -7.659 1.00 69.75 102 TRP A N 1
ATOM 825 C CA . TRP A 1 102 ? -4.230 2.178 -6.221 1.00 69.75 102 TRP A CA 1
ATOM 826 C C . TRP A 1 102 ? -3.875 3.390 -5.376 1.00 69.75 102 TRP A C 1
ATOM 828 O O . TRP A 1 102 ? -4.122 3.392 -4.173 1.00 69.75 102 TRP A O 1
ATOM 838 N N . ASN A 1 103 ? -3.188 4.362 -5.972 1.00 69.62 103 ASN A N 1
ATOM 839 C CA . ASN A 1 103 ? -2.481 5.405 -5.249 1.00 69.62 103 ASN A CA 1
ATOM 840 C C . ASN A 1 103 ? -3.142 6.729 -5.537 1.00 69.62 103 ASN A C 1
ATOM 842 O O . ASN A 1 103 ? -2.913 7.345 -6.573 1.00 69.62 103 ASN A O 1
ATOM 846 N N . ILE A 1 104 ? -3.940 7.189 -4.589 1.00 72.25 104 ILE A N 1
ATOM 847 C CA . ILE A 1 104 ? -4.548 8.500 -4.710 1.00 72.25 104 ILE A CA 1
ATOM 848 C C . ILE A 1 104 ? -3.543 9.492 -4.150 1.00 72.25 104 ILE A C 1
ATOM 850 O O . ILE A 1 104 ? -3.315 9.549 -2.940 1.00 72.25 104 ILE A O 1
ATOM 854 N N . LYS A 1 105 ? -2.915 10.264 -5.041 1.00 65.69 105 LYS A N 1
ATOM 855 C CA . LYS A 1 105 ? -2.092 11.401 -4.630 1.00 65.69 105 LYS A CA 1
ATOM 856 C C . LYS A 1 105 ? -3.008 12.432 -3.979 1.00 65.69 105 LYS A C 1
ATOM 858 O O . LYS A 1 105 ? -3.783 13.104 -4.652 1.00 65.69 105 LYS A O 1
ATOM 863 N N . ASN A 1 106 ? -2.953 12.502 -2.655 1.00 62.94 106 ASN A N 1
ATOM 864 C CA . ASN A 1 106 ? -3.633 13.525 -1.875 1.00 62.94 106 ASN A CA 1
ATOM 865 C C . ASN A 1 106 ? -2.763 14.784 -1.759 1.00 62.94 106 ASN A C 1
ATOM 867 O O . ASN A 1 106 ? -1.639 14.817 -2.257 1.00 62.94 106 ASN A O 1
ATOM 871 N N . ARG A 1 107 ? -3.265 15.798 -1.044 1.00 57.34 107 ARG A N 1
ATOM 872 C CA . ARG A 1 107 ? -2.538 17.053 -0.775 1.00 57.34 107 ARG A CA 1
ATOM 873 C C . ARG A 1 107 ? -1.163 16.852 -0.123 1.00 57.34 107 ARG A C 1
ATOM 875 O O . ARG A 1 107 ? -0.284 17.678 -0.328 1.00 57.34 107 ARG A O 1
ATOM 882 N N . ASP A 1 108 ? -0.966 15.765 0.623 1.00 64.00 108 ASP A N 1
ATOM 883 C CA . ASP A 1 108 ? 0.313 15.470 1.283 1.00 64.00 108 ASP A CA 1
ATOM 884 C C . ASP A 1 108 ? 1.305 14.752 0.355 1.00 64.00 108 ASP A C 1
ATOM 886 O O . ASP A 1 108 ? 2.466 14.570 0.716 1.00 64.00 108 ASP A O 1
ATOM 890 N N . HIS A 1 109 ? 0.851 14.303 -0.821 1.00 69.12 109 HIS A N 1
ATOM 891 C CA . HIS A 1 109 ? 1.631 13.569 -1.819 1.00 69.12 109 HIS A CA 1
ATOM 892 C C . HIS A 1 109 ? 2.367 12.327 -1.280 1.00 69.12 109 HIS A C 1
ATOM 894 O O . HIS A 1 109 ? 3.341 11.883 -1.887 1.00 69.12 109 HIS A O 1
ATOM 900 N N . ILE A 1 110 ? 1.898 11.731 -0.174 1.00 83.00 110 ILE A N 1
ATOM 901 C CA . ILE A 1 110 ? 2.495 10.517 0.401 1.00 83.00 110 ILE A CA 1
ATOM 902 C C . ILE A 1 110 ? 1.960 9.289 -0.348 1.00 83.00 110 ILE A C 1
ATOM 904 O O . ILE A 1 110 ? 0.760 8.999 -0.262 1.00 83.00 110 ILE A O 1
ATOM 908 N N . PRO A 1 111 ? 2.815 8.526 -1.053 1.00 85.44 111 PRO A N 1
ATOM 909 C CA . PRO A 1 111 ? 2.383 7.354 -1.802 1.00 85.44 111 PRO A CA 1
ATOM 910 C C . PRO A 1 111 ? 1.689 6.309 -0.934 1.00 85.44 111 PRO A C 1
ATOM 912 O O . PRO A 1 111 ? 2.059 6.091 0.221 1.00 85.44 111 PRO A O 1
ATOM 915 N N . HIS A 1 112 ? 0.690 5.649 -1.524 1.00 85.56 112 HIS A N 1
ATOM 916 C CA . HIS A 1 112 ? -0.095 4.557 -0.936 1.00 85.56 112 HIS A CA 1
ATOM 917 C C . HIS A 1 112 ? -0.920 4.911 0.314 1.00 85.56 112 HIS A C 1
ATOM 919 O O . HIS A 1 112 ? -1.733 4.088 0.738 1.00 85.56 112 HIS A O 1
ATOM 925 N N . ARG A 1 113 ? -0.748 6.113 0.893 1.00 86.50 113 ARG A N 1
ATOM 926 C CA . ARG A 1 113 ? -1.411 6.544 2.135 1.00 86.50 113 ARG A CA 1
ATOM 927 C C . ARG A 1 113 ? -2.928 6.466 2.025 1.00 86.50 113 ARG A C 1
ATOM 929 O O . ARG A 1 113 ? -3.579 6.008 2.965 1.00 86.50 113 ARG A O 1
ATOM 936 N N . TYR A 1 114 ? -3.456 6.890 0.880 1.00 85.44 114 TYR A N 1
ATOM 937 C CA . TYR A 1 114 ? -4.838 6.668 0.479 1.00 85.44 114 TYR A CA 1
ATOM 938 C C . TYR A 1 114 ? -4.875 5.729 -0.709 1.00 85.44 114 TYR A C 1
ATOM 940 O O . TYR A 1 114 ? -4.113 5.886 -1.670 1.00 85.44 114 TYR A O 1
ATOM 948 N N . ALA A 1 115 ? -5.790 4.776 -0.641 1.00 85.69 115 ALA A N 1
ATOM 949 C CA . ALA A 1 115 ? -5.973 3.816 -1.703 1.00 85.69 115 ALA A CA 1
ATOM 950 C C . ALA A 1 115 ? -7.435 3.494 -1.941 1.00 85.69 115 ALA A C 1
ATOM 952 O O . ALA A 1 115 ? -8.281 3.659 -1.061 1.00 85.69 115 ALA A O 1
ATOM 953 N N . GLN A 1 116 ? -7.704 2.979 -3.131 1.00 87.81 116 GLN A N 1
ATOM 954 C CA . GLN A 1 116 ? -8.937 2.273 -3.405 1.00 87.81 116 GLN A CA 1
ATOM 955 C C . GLN A 1 116 ? -8.699 1.112 -4.344 1.00 87.81 116 GLN A C 1
ATOM 957 O O . GLN A 1 116 ? -7.726 1.117 -5.101 1.00 87.81 116 GLN A O 1
ATOM 962 N N . PHE A 1 117 ? -9.565 0.116 -4.235 1.00 87.12 117 PHE A N 1
ATOM 963 C CA . PHE A 1 117 ? -9.627 -0.975 -5.185 1.00 87.12 117 PHE A CA 1
ATOM 964 C C . PHE A 1 117 ? -11.015 -1.607 -5.185 1.00 87.12 117 PHE A C 1
ATOM 966 O O . PHE A 1 117 ? -11.778 -1.525 -4.213 1.00 87.12 117 PHE A O 1
ATOM 973 N N . ASN A 1 118 ? -11.321 -2.298 -6.276 1.00 85.31 118 ASN A N 1
ATOM 974 C CA . ASN A 1 118 ? -12.518 -3.104 -6.381 1.00 85.31 118 ASN A CA 1
ATOM 975 C C . ASN A 1 118 ? -12.301 -4.542 -5.908 1.00 85.31 118 ASN A C 1
ATOM 977 O O . ASN A 1 118 ? -11.251 -5.141 -6.129 1.00 85.31 118 ASN A O 1
ATOM 981 N N . ILE A 1 119 ? -13.330 -5.128 -5.305 1.00 84.19 119 ILE A N 1
ATOM 982 C CA . ILE A 1 119 ? -13.376 -6.554 -4.989 1.00 84.19 119 ILE A CA 1
ATOM 983 C C . ILE A 1 119 ? -14.721 -7.130 -5.419 1.00 84.19 119 ILE A C 1
ATOM 985 O O . ILE A 1 119 ? -15.769 -6.519 -5.218 1.00 84.19 119 ILE A O 1
ATOM 989 N N . ALA A 1 120 ? -14.698 -8.325 -5.993 1.00 82.38 120 ALA A N 1
ATOM 990 C CA . ALA A 1 120 ? -15.894 -9.104 -6.282 1.00 82.38 120 ALA A CA 1
ATOM 991 C C . ALA A 1 120 ? -15.694 -10.540 -5.780 1.00 82.38 120 ALA A C 1
ATOM 993 O O . ALA A 1 120 ? -14.548 -10.987 -5.656 1.00 82.38 120 ALA A O 1
ATOM 994 N N . PRO A 1 121 ? -16.773 -11.290 -5.489 1.00 81.50 121 PRO A N 1
ATOM 995 C CA . PRO A 1 121 ? -16.661 -12.711 -5.183 1.00 81.50 121 PRO A CA 1
ATOM 996 C C . PRO A 1 121 ? -15.842 -13.444 -6.258 1.00 81.50 121 PRO A C 1
ATOM 998 O O . PRO A 1 121 ? -16.097 -13.295 -7.450 1.00 81.50 121 PRO A O 1
ATOM 1001 N N . GLY A 1 122 ? -14.820 -14.191 -5.836 1.00 79.06 122 GLY A N 1
ATOM 1002 C CA . GLY A 1 122 ? -13.892 -14.887 -6.739 1.00 79.06 122 GLY A CA 1
ATOM 1003 C C . GLY A 1 122 ? -12.776 -14.022 -7.346 1.00 79.06 122 GLY A C 1
ATOM 1004 O O . GLY A 1 122 ? -11.847 -14.572 -7.926 1.00 79.06 122 GLY A O 1
ATOM 1005 N N . GLN A 1 123 ? -12.804 -12.695 -7.173 1.00 81.38 123 GLN A N 1
ATOM 1006 C CA . GLN A 1 123 ? -11.759 -11.770 -7.631 1.00 81.38 123 GLN A CA 1
ATOM 1007 C C . GLN A 1 123 ? -10.962 -11.225 -6.440 1.00 81.38 123 GLN A C 1
ATOM 1009 O O . GLN A 1 123 ? -11.219 -10.134 -5.932 1.00 81.38 123 GLN A O 1
ATOM 1014 N N . THR A 1 124 ? -9.980 -11.997 -5.974 1.00 81.94 124 THR A N 1
ATOM 1015 C CA . THR A 1 124 ? -9.174 -11.662 -4.786 1.00 81.94 124 THR A CA 1
ATOM 1016 C C . THR A 1 124 ? -7.828 -11.015 -5.110 1.00 81.94 124 THR A C 1
ATOM 1018 O O . THR A 1 124 ? -7.107 -10.638 -4.190 1.00 81.94 124 THR A O 1
ATOM 1021 N N . THR A 1 125 ? -7.485 -10.828 -6.388 1.00 86.19 125 THR A N 1
ATOM 1022 C CA . THR A 1 125 ? -6.189 -10.276 -6.828 1.00 86.19 125 THR A CA 1
ATOM 1023 C C . THR A 1 125 ? -5.881 -8.916 -6.199 1.00 86.19 125 THR A C 1
ATOM 1025 O O . THR A 1 125 ? -4.749 -8.673 -5.765 1.00 86.19 125 THR A O 1
ATOM 1028 N N . HIS A 1 126 ? -6.892 -8.050 -6.088 1.00 86.56 126 HIS A N 1
ATOM 1029 C CA . HIS A 1 126 ? -6.751 -6.746 -5.440 1.00 86.56 126 HIS A CA 1
ATOM 1030 C C . HIS A 1 126 ? -6.617 -6.864 -3.916 1.00 86.56 126 HIS A C 1
ATOM 1032 O O . HIS A 1 126 ? -5.792 -6.206 -3.292 1.00 86.56 126 HIS A O 1
ATOM 1038 N N . LEU A 1 127 ? -7.333 -7.783 -3.276 1.00 88.44 127 LEU A N 1
ATOM 1039 C CA . LEU A 1 127 ? -7.118 -8.012 -1.848 1.00 88.44 127 LEU A CA 1
ATOM 1040 C C . LEU A 1 127 ? -5.703 -8.551 -1.576 1.00 88.44 127 LEU A C 1
ATOM 1042 O O . LEU A 1 127 ? -5.014 -8.065 -0.682 1.00 88.44 127 LEU A O 1
ATOM 1046 N N . ALA A 1 128 ? -5.230 -9.498 -2.389 1.00 88.75 128 ALA A N 1
ATOM 1047 C CA . ALA A 1 128 ? -3.880 -10.043 -2.280 1.00 88.75 128 ALA A CA 1
ATOM 1048 C C . ALA A 1 128 ? -2.823 -8.948 -2.479 1.00 88.75 128 ALA A C 1
ATOM 1050 O O . ALA A 1 128 ? -1.908 -8.805 -1.672 1.00 88.75 128 ALA A O 1
ATOM 1051 N N . THR A 1 129 ? -2.968 -8.121 -3.515 1.00 89.69 129 THR A N 1
ATOM 1052 C CA . THR A 1 129 ? -2.033 -7.021 -3.791 1.00 89.69 129 THR A CA 1
ATOM 1053 C C . THR A 1 129 ? -2.068 -5.938 -2.705 1.00 89.69 129 THR A C 1
ATOM 1055 O O . THR A 1 129 ? -1.016 -5.400 -2.350 1.00 89.69 129 THR A O 1
ATOM 1058 N N . TYR A 1 130 ? -3.225 -5.703 -2.081 1.00 90.62 130 TYR A N 1
ATOM 1059 C CA . TYR A 1 130 ? -3.351 -4.841 -0.908 1.00 90.62 130 TYR A CA 1
ATOM 1060 C C . TYR A 1 130 ? -2.564 -5.383 0.291 1.00 90.62 130 TYR A C 1
ATOM 1062 O O . TYR A 1 130 ? -1.744 -4.654 0.848 1.00 90.62 130 TYR A O 1
ATOM 1070 N N . ILE A 1 131 ? -2.741 -6.659 0.649 1.00 90.44 131 ILE A N 1
ATOM 1071 C CA . ILE A 1 131 ? -2.014 -7.282 1.767 1.00 90.44 131 ILE A CA 1
ATOM 1072 C C . ILE A 1 131 ? -0.503 -7.302 1.505 1.00 90.44 131 ILE A C 1
ATOM 1074 O O . ILE A 1 131 ? 0.266 -6.919 2.386 1.00 90.44 131 ILE A O 1
ATOM 1078 N N . LYS A 1 132 ? -0.068 -7.633 0.277 1.00 91.31 132 LYS A N 1
ATOM 1079 C CA . LYS A 1 132 ? 1.350 -7.548 -0.128 1.00 91.31 132 LYS A CA 1
ATOM 1080 C C . LYS A 1 132 ? 1.932 -6.161 0.136 1.00 91.31 132 LYS A C 1
ATOM 1082 O O . LYS A 1 132 ? 3.048 -6.036 0.632 1.00 91.31 132 LYS A O 1
ATOM 1087 N N . ARG A 1 133 ? 1.175 -5.104 -0.169 1.00 91.44 133 ARG A N 1
ATOM 1088 C CA . ARG A 1 133 ? 1.595 -3.723 0.086 1.00 91.44 133 ARG A CA 1
ATOM 1089 C C . ARG A 1 133 ? 1.729 -3.426 1.580 1.00 91.44 133 ARG A C 1
ATOM 1091 O O . ARG A 1 133 ? 2.671 -2.739 1.952 1.00 91.44 133 ARG A O 1
ATOM 1098 N N . LEU A 1 134 ? 0.828 -3.925 2.428 1.00 91.88 134 LEU A N 1
ATOM 1099 C CA . LEU A 1 134 ? 0.941 -3.729 3.879 1.00 91.88 134 LEU A CA 1
ATOM 1100 C C . LEU A 1 134 ? 2.255 -4.310 4.418 1.00 91.88 134 LEU A C 1
ATOM 1102 O O . LEU A 1 134 ? 2.991 -3.612 5.108 1.00 91.88 134 LEU A O 1
ATOM 1106 N N . ILE A 1 135 ? 2.580 -5.540 4.019 1.00 91.38 135 ILE A N 1
ATOM 1107 C CA . ILE A 1 135 ? 3.761 -6.264 4.511 1.00 91.38 135 ILE A CA 1
ATOM 1108 C C . ILE A 1 135 ? 5.062 -5.710 3.910 1.00 91.38 135 ILE A C 1
ATOM 1110 O O . ILE A 1 135 ? 6.066 -5.545 4.594 1.00 91.38 135 ILE A O 1
ATOM 1114 N N . HIS A 1 136 ? 5.094 -5.414 2.612 1.00 92.88 136 HIS A N 1
ATOM 1115 C CA . HIS A 1 136 ? 6.351 -4.985 2.000 1.00 92.88 136 HIS A CA 1
ATOM 1116 C C . HIS A 1 136 ? 6.564 -3.480 2.097 1.00 92.88 136 HIS A C 1
ATOM 1118 O O . HIS A 1 136 ? 7.642 -3.042 2.474 1.00 92.88 136 HIS A O 1
ATOM 1124 N N . TYR A 1 137 ? 5.565 -2.665 1.750 1.00 90.19 137 TYR A N 1
ATOM 1125 C CA . TYR A 1 137 ? 5.755 -1.216 1.707 1.00 90.19 137 TYR A CA 1
ATOM 1126 C C . TYR A 1 137 ? 5.717 -0.590 3.100 1.00 90.19 137 TYR A C 1
ATOM 1128 O O . TYR A 1 137 ? 6.573 0.235 3.410 1.00 90.19 137 TYR A O 1
ATOM 1136 N N . TYR A 1 138 ? 4.728 -0.949 3.925 1.00 89.12 138 TYR A N 1
ATOM 1137 C CA . TYR A 1 138 ? 4.544 -0.279 5.211 1.00 89.12 138 TYR A CA 1
ATOM 1138 C C . TYR A 1 138 ? 5.451 -0.821 6.303 1.00 89.12 138 TYR A C 1
ATOM 1140 O O . TYR A 1 138 ? 6.079 -0.007 6.970 1.00 89.12 138 TYR A O 1
ATOM 1148 N N . SER A 1 139 ? 5.568 -2.142 6.447 1.00 87.62 139 SER A N 1
ATOM 1149 C CA . SER A 1 139 ? 6.452 -2.721 7.465 1.00 87.62 139 SER A CA 1
ATOM 1150 C C . SER A 1 139 ? 7.888 -2.952 7.013 1.00 87.62 139 SER A C 1
ATOM 1152 O O . SER A 1 139 ? 8.719 -3.337 7.822 1.00 87.62 139 SER A O 1
ATOM 1154 N N . GLY A 1 140 ? 8.211 -2.724 5.737 1.00 89.75 140 GLY A N 1
ATOM 1155 C CA . GLY A 1 140 ? 9.581 -2.866 5.235 1.00 89.75 140 GLY A CA 1
ATOM 1156 C C . GLY A 1 140 ? 10.104 -4.305 5.216 1.00 89.75 140 GLY A C 1
ATOM 1157 O O . GLY A 1 140 ? 11.296 -4.516 5.001 1.00 89.75 140 GLY A O 1
ATOM 1158 N N . GLU A 1 141 ? 9.226 -5.293 5.392 1.00 91.31 141 GLU A N 1
ATOM 1159 C CA . GLU A 1 141 ? 9.581 -6.710 5.472 1.00 91.31 141 GLU A CA 1
ATOM 1160 C C . GLU A 1 141 ? 9.686 -7.318 4.064 1.00 91.31 141 GLU A C 1
ATOM 1162 O O . GLU A 1 141 ? 8.950 -8.229 3.676 1.00 91.31 141 GLU A O 1
ATOM 1167 N N . TYR A 1 142 ? 10.587 -6.764 3.251 1.00 92.94 142 TYR A N 1
ATOM 1168 C CA . TYR A 1 142 ? 10.744 -7.094 1.830 1.00 92.94 142 TYR A CA 1
ATOM 1169 C C . TYR A 1 142 ? 11.157 -8.547 1.567 1.00 92.94 142 TYR A C 1
ATOM 1171 O O . TYR A 1 142 ? 11.076 -9.003 0.434 1.00 92.94 142 TYR A O 1
ATOM 1179 N N . GLN A 1 143 ? 11.644 -9.255 2.581 1.00 92.50 143 GLN A N 1
ATOM 1180 C CA . GLN A 1 143 ? 12.117 -10.632 2.500 1.00 92.50 143 GLN A CA 1
ATOM 1181 C C . GLN A 1 143 ? 10.996 -11.672 2.609 1.00 92.50 143 GLN A C 1
ATOM 1183 O O . GLN A 1 143 ? 11.247 -12.855 2.360 1.00 92.50 143 GLN A O 1
ATOM 1188 N N . TYR A 1 144 ? 9.772 -11.281 2.979 1.00 92.62 144 TYR A N 1
ATOM 1189 C CA . TYR A 1 144 ? 8.660 -12.225 2.995 1.00 92.62 144 TYR A CA 1
ATOM 1190 C C . TYR A 1 144 ? 8.230 -12.592 1.581 1.00 92.62 144 TYR A C 1
ATOM 1192 O O . TYR A 1 144 ? 7.976 -11.751 0.726 1.00 92.62 144 TYR A O 1
ATOM 1200 N N . CYS A 1 145 ? 8.098 -13.890 1.330 1.00 92.56 145 CYS A N 1
ATOM 1201 C CA . CYS A 1 145 ? 7.470 -14.344 0.107 1.00 92.56 145 CYS A CA 1
ATOM 1202 C C . CYS A 1 145 ? 5.978 -13.983 0.130 1.00 92.56 145 CYS A C 1
ATOM 1204 O O . CYS A 1 145 ? 5.264 -14.452 1.022 1.00 92.56 145 CYS A O 1
ATOM 1206 N N . PRO A 1 146 ? 5.465 -13.249 -0.872 1.00 90.19 146 PRO A N 1
ATOM 1207 C CA . PRO A 1 146 ? 4.064 -12.844 -0.892 1.00 90.19 146 PRO A CA 1
ATOM 1208 C C . PRO A 1 146 ? 3.088 -14.017 -1.076 1.00 90.19 146 PRO A C 1
ATOM 1210 O O . PRO A 1 146 ? 1.910 -13.881 -0.760 1.00 90.19 146 PRO A O 1
ATOM 1213 N N . SER A 1 147 ? 3.572 -15.157 -1.576 1.00 90.19 147 SER A N 1
ATOM 1214 C CA . SER A 1 147 ? 2.748 -16.327 -1.906 1.00 90.19 147 SER A CA 1
ATOM 1215 C C . SER A 1 147 ? 2.710 -17.376 -0.794 1.00 90.19 147 SER A C 1
ATOM 1217 O O . SER A 1 147 ? 1.697 -18.046 -0.622 1.00 90.19 147 SER A O 1
ATOM 1219 N N . CYS A 1 148 ? 3.790 -17.531 -0.019 1.00 90.00 148 CYS A N 1
ATOM 1220 C CA . CYS A 1 148 ? 3.870 -18.564 1.025 1.00 90.00 148 CYS A CA 1
ATOM 1221 C C . CYS A 1 148 ? 4.370 -18.077 2.393 1.00 90.00 148 CYS A C 1
ATOM 1223 O O . CYS A 1 148 ? 4.530 -18.888 3.301 1.00 90.00 148 CYS A O 1
ATOM 1225 N N . GLY A 1 149 ? 4.681 -16.787 2.549 1.00 88.56 149 GLY A N 1
ATOM 1226 C CA . GLY A 1 149 ? 5.141 -16.207 3.817 1.00 88.56 149 GLY A CA 1
ATOM 1227 C C . GLY A 1 149 ? 6.547 -16.628 4.260 1.00 88.56 149 GLY A C 1
ATOM 1228 O O . GLY A 1 149 ? 6.994 -16.230 5.330 1.00 88.56 149 GLY A O 1
ATOM 1229 N N . THR A 1 150 ? 7.278 -17.418 3.466 1.00 90.38 150 THR A N 1
ATOM 1230 C CA . THR A 1 150 ? 8.663 -17.802 3.792 1.00 90.38 150 THR A CA 1
ATOM 1231 C C . THR A 1 150 ? 9.590 -16.596 3.734 1.00 90.38 150 THR A C 1
ATOM 1233 O O . THR A 1 150 ? 9.602 -15.883 2.731 1.00 90.38 150 THR A O 1
ATOM 1236 N N . VAL A 1 151 ? 10.444 -16.440 4.745 1.00 91.56 151 VAL A N 1
ATOM 1237 C CA . VAL A 1 151 ? 11.578 -15.509 4.698 1.00 91.56 151 VAL A CA 1
ATOM 1238 C C . VAL A 1 151 ? 12.597 -15.985 3.663 1.00 91.56 151 VAL A C 1
ATOM 1240 O O . VAL A 1 151 ? 13.097 -17.107 3.744 1.00 91.56 151 VAL A O 1
ATOM 1243 N N . THR A 1 152 ? 12.890 -15.137 2.683 1.00 93.06 152 THR A N 1
ATOM 1244 C CA . THR A 1 152 ? 13.791 -15.424 1.563 1.00 93.06 152 THR A CA 1
ATOM 1245 C C . THR A 1 152 ? 14.959 -14.447 1.585 1.00 93.06 152 THR A C 1
ATOM 1247 O O . THR A 1 152 ? 14.754 -13.237 1.620 1.00 93.06 152 THR A O 1
ATOM 1250 N N . GLU A 1 153 ? 16.184 -14.964 1.557 1.00 94.00 153 GLU A N 1
ATOM 1251 C CA . GLU A 1 153 ? 17.379 -14.128 1.451 1.00 94.00 153 GLU A CA 1
ATOM 1252 C C . GLU A 1 153 ? 17.441 -13.455 0.073 1.00 94.00 153 GLU A C 1
ATOM 1254 O O . GLU A 1 153 ? 17.141 -14.071 -0.953 1.00 94.00 153 GLU A O 1
ATOM 1259 N N . GLY A 1 154 ? 17.778 -12.167 0.063 1.00 94.44 154 GLY A N 1
ATOM 1260 C CA . GLY A 1 154 ? 17.855 -11.368 -1.152 1.00 94.44 154 GLY A CA 1
ATOM 1261 C C . GLY A 1 154 ? 19.252 -11.389 -1.764 1.00 94.44 154 GLY A C 1
ATOM 1262 O O . GLY A 1 154 ? 20.250 -11.282 -1.059 1.00 94.44 154 GLY A O 1
ATOM 1263 N N . ILE A 1 155 ? 19.317 -11.460 -3.090 1.00 96.44 155 ILE A N 1
ATOM 1264 C CA . ILE A 1 155 ? 20.541 -11.268 -3.869 1.00 96.44 155 ILE A CA 1
ATOM 1265 C C . ILE A 1 155 ? 20.708 -9.762 -4.094 1.00 96.44 155 ILE A C 1
ATOM 1267 O O . ILE A 1 155 ? 19.962 -9.177 -4.886 1.00 96.44 155 ILE A O 1
ATOM 1271 N N . ASP A 1 156 ? 21.637 -9.137 -3.370 1.00 94.31 156 ASP A N 1
ATOM 1272 C CA . ASP A 1 156 ? 21.886 -7.692 -3.412 1.00 94.31 156 ASP A CA 1
ATOM 1273 C C . ASP A 1 156 ? 22.940 -7.315 -4.469 1.00 94.31 156 ASP A C 1
ATOM 1275 O O . ASP A 1 156 ? 24.082 -7.770 -4.436 1.00 94.31 156 ASP A O 1
ATOM 1279 N N . GLU A 1 157 ? 22.548 -6.452 -5.404 1.00 90.50 157 GLU A N 1
ATOM 1280 C CA . GLU A 1 157 ? 23.399 -5.860 -6.444 1.00 90.50 157 GLU A CA 1
ATOM 1281 C C . GLU A 1 157 ? 23.670 -4.357 -6.179 1.00 90.50 157 GLU A C 1
ATOM 1283 O O . GLU A 1 157 ? 24.071 -3.608 -7.072 1.00 90.50 157 GLU A O 1
ATOM 1288 N N . GLY A 1 158 ? 23.383 -3.866 -4.969 1.00 84.81 158 GLY A N 1
ATOM 1289 C CA . GLY A 1 158 ? 23.580 -2.490 -4.500 1.00 84.81 158 GLY A CA 1
ATOM 1290 C C . GLY A 1 158 ? 22.453 -1.520 -4.875 1.00 84.81 158 GLY A C 1
ATOM 1291 O O . GLY A 1 158 ? 22.030 -0.700 -4.060 1.00 84.81 158 GLY A O 1
ATOM 1292 N N . TYR A 1 159 ? 21.926 -1.602 -6.099 1.00 81.50 159 TYR A N 1
ATOM 1293 C CA . TYR A 1 159 ? 20.793 -0.777 -6.566 1.00 81.50 159 TYR A CA 1
ATOM 1294 C C . TYR A 1 159 ? 19.471 -1.557 -6.670 1.00 81.50 159 TYR A C 1
ATOM 1296 O O . TYR A 1 159 ? 18.408 -0.966 -6.909 1.00 81.50 159 TYR A O 1
ATOM 1304 N N . LYS A 1 160 ? 19.547 -2.880 -6.505 1.00 90.25 160 LYS A N 1
ATOM 1305 C CA . LYS A 1 160 ? 18.472 -3.851 -6.693 1.00 90.25 160 LYS A CA 1
ATOM 1306 C C . LYS A 1 160 ? 18.722 -5.037 -5.768 1.00 90.25 160 LYS A C 1
ATOM 1308 O O . LYS A 1 160 ? 19.835 -5.547 -5.734 1.00 90.25 160 LYS A O 1
ATOM 1313 N N . VAL A 1 161 ? 17.677 -5.505 -5.098 1.00 95.38 161 VAL A N 1
ATOM 1314 C CA . VAL A 1 161 ? 17.679 -6.783 -4.383 1.00 95.38 161 VAL A CA 1
ATOM 1315 C C . VAL A 1 161 ? 16.664 -7.702 -5.048 1.00 95.38 161 VAL A C 1
ATOM 1317 O O . VAL A 1 161 ? 15.506 -7.315 -5.225 1.00 95.38 161 VAL A O 1
ATOM 1320 N N . THR A 1 162 ? 17.095 -8.896 -5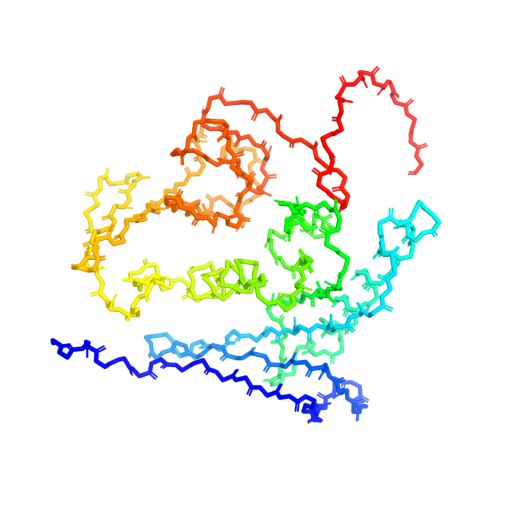.447 1.00 95.81 162 THR A N 1
ATOM 1321 C CA . THR A 1 162 ? 16.227 -9.912 -6.065 1.00 95.81 162 THR A CA 1
ATOM 1322 C C . THR A 1 162 ? 15.959 -11.027 -5.077 1.00 95.81 162 THR A C 1
ATOM 1324 O O . THR A 1 162 ? 16.894 -11.568 -4.495 1.00 95.81 162 THR A O 1
ATOM 1327 N N . TYR A 1 163 ? 14.701 -11.416 -4.932 1.00 96.12 163 TYR A N 1
ATOM 1328 C CA . TYR A 1 163 ? 14.295 -12.513 -4.068 1.00 96.12 163 TYR A CA 1
ATOM 1329 C C . TYR A 1 163 ? 13.715 -13.638 -4.918 1.00 96.12 163 TYR A C 1
ATOM 1331 O O . TYR A 1 163 ? 12.867 -13.398 -5.780 1.00 96.12 163 TYR A O 1
ATOM 1339 N N . VAL A 1 164 ? 14.169 -14.866 -4.666 1.00 95.69 164 VAL A N 1
ATOM 1340 C CA . VAL A 1 164 ? 13.679 -16.079 -5.333 1.00 95.69 164 VAL A CA 1
ATOM 1341 C C . VAL A 1 164 ? 13.294 -17.083 -4.259 1.00 95.69 164 VAL A C 1
ATOM 1343 O O . VAL A 1 164 ? 14.148 -17.691 -3.613 1.00 95.69 164 VAL A O 1
ATOM 1346 N N . CYS A 1 165 ? 11.994 -17.238 -4.025 1.00 94.56 165 CYS A N 1
ATOM 1347 C CA . CYS A 1 165 ? 11.511 -18.160 -3.010 1.00 94.56 165 CYS A CA 1
ATOM 1348 C C . CYS A 1 165 ? 11.522 -19.604 -3.528 1.00 94.56 165 CYS A C 1
ATOM 1350 O O . CYS A 1 165 ? 11.318 -19.869 -4.711 1.00 94.56 165 CYS A O 1
ATOM 1352 N N . LYS A 1 166 ? 11.645 -20.575 -2.616 1.00 92.50 166 LYS A N 1
ATOM 1353 C CA . LYS A 1 166 ? 11.526 -22.010 -2.932 1.00 92.50 166 LYS A CA 1
ATOM 1354 C C . LYS A 1 166 ? 10.193 -22.378 -3.599 1.00 92.50 166 LYS A C 1
ATOM 1356 O O . LYS A 1 166 ? 10.149 -23.341 -4.358 1.00 92.50 166 LYS A O 1
ATOM 1361 N N . CYS A 1 167 ? 9.128 -21.610 -3.346 1.00 92.88 167 CYS A N 1
ATOM 1362 C CA . CYS A 1 167 ? 7.832 -21.771 -4.013 1.00 92.88 167 CYS A CA 1
ATOM 1363 C C . CYS A 1 167 ? 7.782 -21.194 -5.443 1.00 92.88 167 CYS A C 1
ATOM 1365 O O . CYS A 1 167 ? 6.702 -21.124 -6.015 1.00 92.88 167 CYS A O 1
ATOM 1367 N N . GLN A 1 168 ? 8.931 -20.805 -6.012 1.00 92.94 168 GLN A N 1
ATOM 1368 C CA . GLN A 1 168 ? 9.090 -20.216 -7.349 1.00 92.94 168 GLN A CA 1
ATOM 1369 C C . GLN A 1 168 ? 8.549 -18.785 -7.502 1.00 92.94 168 GLN A C 1
ATOM 1371 O O . GLN A 1 168 ? 8.600 -18.223 -8.592 1.00 92.94 168 GLN A O 1
ATOM 1376 N N . GLU A 1 169 ? 8.086 -18.159 -6.420 1.00 92.69 169 GLU A N 1
ATOM 1377 C CA . GLU A 1 169 ? 7.749 -16.735 -6.425 1.00 92.69 169 GLU A CA 1
ATOM 1378 C C . GLU A 1 169 ? 9.018 -15.876 -6.538 1.00 92.69 169 GLU A C 1
ATOM 1380 O O . GLU A 1 169 ? 9.991 -16.097 -5.805 1.00 92.69 169 GLU A O 1
ATOM 1385 N N . VAL A 1 170 ? 8.982 -14.868 -7.415 1.00 93.50 170 VAL A N 1
ATOM 1386 C CA . VAL A 1 170 ? 10.088 -13.932 -7.651 1.00 93.50 170 VAL A CA 1
ATOM 1387 C C . VAL A 1 170 ? 9.601 -12.498 -7.498 1.00 93.50 170 VAL A C 1
ATOM 1389 O O . VAL A 1 170 ? 8.599 -12.097 -8.096 1.00 93.50 170 VAL A O 1
ATOM 1392 N N . TRP A 1 171 ? 10.344 -11.703 -6.731 1.00 94.69 171 TRP A N 1
ATOM 1393 C CA . TRP A 1 171 ? 10.109 -10.269 -6.621 1.00 94.69 171 TRP A CA 1
ATOM 1394 C C . TRP A 1 171 ? 11.418 -9.502 -6.475 1.00 94.69 171 TRP A C 1
ATOM 1396 O O . TRP A 1 171 ? 12.456 -10.034 -6.081 1.00 94.69 171 TRP A O 1
ATOM 1406 N N . VAL A 1 172 ? 11.366 -8.228 -6.838 1.00 93.94 172 VAL A N 1
ATOM 1407 C CA . VAL A 1 172 ? 12.518 -7.334 -6.869 1.00 93.94 172 VAL A CA 1
ATOM 1408 C C . VAL A 1 172 ? 12.205 -6.104 -6.039 1.00 93.94 172 VAL A C 1
ATOM 1410 O O . VAL A 1 172 ? 11.136 -5.516 -6.181 1.00 93.94 172 VAL A O 1
ATOM 1413 N N . ASN A 1 173 ? 13.157 -5.694 -5.210 1.00 93.31 173 ASN A N 1
ATOM 1414 C CA . ASN A 1 173 ? 13.156 -4.426 -4.498 1.00 93.31 173 ASN A CA 1
ATOM 1415 C C . ASN A 1 173 ? 14.213 -3.512 -5.125 1.00 93.31 173 ASN A C 1
ATOM 1417 O O . ASN A 1 173 ? 15.409 -3.795 -5.059 1.00 93.31 173 ASN A O 1
ATOM 1421 N N . ASN A 1 174 ? 13.789 -2.418 -5.750 1.00 91.38 174 ASN A N 1
ATOM 1422 C CA . ASN A 1 174 ? 14.690 -1.422 -6.315 1.00 91.38 174 ASN A CA 1
ATOM 1423 C C . ASN A 1 174 ? 14.308 -0.002 -5.872 1.00 91.38 174 ASN A C 1
ATOM 1425 O O . ASN A 1 174 ? 13.470 0.212 -4.995 1.00 91.38 174 ASN A O 1
ATOM 1429 N N . THR A 1 175 ? 14.974 0.998 -6.440 1.00 90.25 175 THR A N 1
ATOM 1430 C CA . THR A 1 175 ? 14.650 2.410 -6.209 1.00 90.25 175 THR A CA 1
ATOM 1431 C C . THR A 1 175 ? 14.404 3.117 -7.534 1.00 90.25 175 THR A C 1
ATOM 1433 O O . THR A 1 175 ? 14.738 2.602 -8.603 1.00 90.25 175 THR A O 1
ATOM 1436 N N . CYS A 1 176 ? 13.785 4.296 -7.469 1.00 90.94 176 CYS A N 1
ATOM 1437 C CA . CYS A 1 176 ? 13.630 5.148 -8.643 1.00 90.94 176 CYS A CA 1
ATOM 1438 C C . CYS A 1 176 ? 15.004 5.503 -9.234 1.00 90.94 176 CYS A C 1
ATOM 1440 O O . CYS A 1 176 ? 15.963 5.722 -8.489 1.00 90.94 176 CYS A O 1
ATOM 1442 N N . LYS A 1 177 ? 15.087 5.590 -10.569 1.00 90.62 177 LYS A N 1
ATOM 1443 C CA . LYS A 1 177 ? 16.312 5.966 -11.285 1.00 90.62 177 LYS A CA 1
ATOM 1444 C C . LYS A 1 177 ? 16.866 7.270 -10.707 1.00 90.62 177 LYS A C 1
ATOM 1446 O O . LYS A 1 177 ? 16.128 8.246 -10.564 1.00 90.62 177 LYS A O 1
ATOM 1451 N N . ASN A 1 178 ? 18.170 7.296 -10.414 1.00 89.62 178 ASN A N 1
ATOM 1452 C CA . ASN A 1 178 ? 18.836 8.428 -9.754 1.00 89.62 178 ASN A CA 1
ATOM 1453 C C . ASN A 1 178 ? 18.546 9.777 -10.421 1.00 89.62 178 ASN A C 1
ATOM 1455 O O . ASN A 1 178 ? 18.400 10.781 -9.733 1.00 89.62 178 ASN A O 1
ATOM 1459 N N . GLU A 1 179 ? 18.422 9.785 -11.747 1.00 92.00 179 GLU A N 1
ATOM 1460 C CA . GLU A 1 179 ? 18.081 10.971 -12.524 1.00 92.00 179 GLU A CA 1
ATOM 1461 C C . GLU A 1 179 ? 16.776 11.631 -12.063 1.00 92.00 179 GLU A C 1
ATOM 1463 O O . GLU A 1 179 ? 16.802 12.819 -11.759 1.00 92.00 179 GLU A O 1
ATOM 1468 N N . PHE A 1 180 ? 15.692 10.857 -11.941 1.00 92.19 180 PHE A N 1
ATOM 1469 C CA . PHE A 1 180 ? 14.359 11.333 -11.542 1.00 92.19 180 PHE A CA 1
ATOM 1470 C C . PHE A 1 180 ? 14.218 11.462 -10.023 1.00 92.19 180 PHE A C 1
ATOM 1472 O O . PHE A 1 180 ? 13.512 12.331 -9.519 1.00 92.19 180 PHE A O 1
ATOM 1479 N N . LYS A 1 181 ? 14.935 10.619 -9.269 1.00 90.19 181 LYS A N 1
ATOM 1480 C CA . LYS A 1 181 ? 14.974 10.651 -7.801 1.00 90.19 181 LYS A CA 1
ATOM 1481 C C . LYS A 1 181 ? 15.485 11.987 -7.248 1.00 90.19 181 LYS A C 1
ATOM 1483 O O . LYS A 1 181 ? 15.174 12.329 -6.107 1.00 90.19 181 LYS A O 1
ATOM 1488 N N . ARG A 1 182 ? 16.257 12.755 -8.027 1.00 88.25 182 ARG A N 1
ATOM 1489 C CA . ARG A 1 182 ? 16.708 14.105 -7.645 1.00 88.25 182 ARG A CA 1
ATOM 1490 C C . ARG A 1 182 ? 15.544 15.054 -7.363 1.00 88.25 182 ARG A C 1
ATOM 1492 O O . ARG A 1 182 ? 15.637 15.801 -6.390 1.00 88.25 182 ARG A O 1
ATOM 1499 N N . ASP A 1 183 ? 14.459 14.916 -8.120 1.00 89.12 183 ASP A N 1
ATOM 1500 C CA . ASP A 1 183 ? 13.259 15.756 -8.033 1.00 89.12 183 ASP A CA 1
ATOM 1501 C C . ASP A 1 183 ? 12.272 15.274 -6.960 1.00 89.12 183 ASP A C 1
ATOM 1503 O O . ASP A 1 183 ? 11.253 15.912 -6.702 1.00 89.12 183 ASP A O 1
ATOM 1507 N N . HIS A 1 184 ? 12.547 14.137 -6.312 1.00 91.88 184 HIS A N 1
ATOM 1508 C CA . HIS A 1 184 ? 11.704 13.658 -5.224 1.00 91.88 184 HIS A CA 1
ATOM 1509 C C . HIS A 1 184 ? 11.874 14.546 -3.980 1.00 91.88 184 HIS A C 1
ATOM 1511 O O . HIS A 1 184 ? 13.009 14.909 -3.636 1.00 91.88 184 HIS A O 1
ATOM 1517 N N . PRO A 1 185 ? 10.789 14.798 -3.221 1.00 90.56 185 PRO A N 1
ATOM 1518 C CA . PRO A 1 185 ? 10.889 15.339 -1.870 1.00 90.56 185 PRO A CA 1
ATOM 1519 C C . PRO A 1 185 ? 11.869 14.521 -1.024 1.00 90.56 185 PRO A C 1
ATOM 1521 O O . PRO A 1 185 ? 11.927 13.298 -1.152 1.00 90.56 185 PRO A O 1
ATOM 1524 N N . ILE A 1 186 ? 12.627 15.180 -0.139 1.00 90.00 186 ILE A N 1
ATOM 1525 C CA . ILE A 1 186 ? 13.704 14.546 0.648 1.00 90.00 186 ILE A CA 1
ATOM 1526 C C . ILE A 1 186 ? 13.213 13.277 1.358 1.00 90.00 186 ILE A C 1
ATOM 1528 O O . ILE A 1 186 ? 13.844 12.227 1.244 1.00 90.00 186 ILE A O 1
ATOM 1532 N N . HIS A 1 187 ? 12.047 13.350 2.003 1.00 87.56 187 HIS A N 1
ATOM 1533 C CA . HIS A 1 187 ? 11.446 12.237 2.740 1.00 87.56 187 HIS A CA 1
ATOM 1534 C C . HIS A 1 187 ? 10.959 11.075 1.846 1.00 87.56 187 HIS A C 1
ATOM 1536 O O . HIS A 1 187 ? 10.686 9.994 2.355 1.00 87.56 187 HIS A O 1
ATOM 1542 N N . LEU A 1 188 ? 10.892 11.257 0.520 1.00 89.62 188 LEU A N 1
ATOM 1543 C CA . LEU A 1 188 ? 10.483 10.240 -0.463 1.00 89.62 188 LEU A CA 1
ATOM 1544 C C . LEU A 1 188 ? 11.636 9.765 -1.364 1.00 89.62 188 LEU A C 1
ATOM 1546 O O . LEU A 1 188 ? 11.440 8.912 -2.233 1.00 89.62 188 LEU A O 1
ATOM 1550 N N . LYS A 1 189 ? 12.864 10.267 -1.177 1.00 88.50 189 LYS A N 1
ATOM 1551 C CA . LYS A 1 189 ? 14.034 9.818 -1.959 1.00 88.50 189 LYS A CA 1
ATOM 1552 C C . LYS A 1 189 ? 14.380 8.350 -1.706 1.00 88.50 189 LYS A C 1
ATOM 1554 O O . LYS A 1 189 ? 14.907 7.682 -2.595 1.00 88.50 189 LYS A O 1
ATOM 1559 N N . ALA A 1 190 ? 14.091 7.839 -0.514 1.00 86.06 190 ALA A N 1
ATOM 1560 C CA . ALA A 1 190 ? 14.358 6.451 -0.142 1.00 86.06 190 ALA A CA 1
ATOM 1561 C C . ALA A 1 190 ? 13.243 5.474 -0.555 1.00 86.06 190 ALA A C 1
ATOM 1563 O O . ALA A 1 190 ? 13.330 4.296 -0.215 1.00 86.06 190 ALA A O 1
ATOM 1564 N N . ILE A 1 191 ? 12.213 5.936 -1.278 1.00 88.06 191 ILE A N 1
ATOM 1565 C CA . ILE A 1 191 ? 11.076 5.083 -1.618 1.00 88.06 191 ILE A CA 1
ATOM 1566 C C . ILE A 1 191 ? 11.517 3.842 -2.398 1.00 88.06 191 ILE A C 1
ATOM 1568 O O . ILE A 1 191 ? 12.299 3.919 -3.355 1.00 88.06 191 ILE A O 1
ATOM 1572 N N . ARG A 1 192 ? 11.002 2.692 -1.965 1.00 89.94 192 ARG A N 1
ATOM 1573 C CA . ARG A 1 192 ? 11.241 1.406 -2.609 1.00 89.94 192 ARG A CA 1
ATOM 1574 C C . ARG A 1 192 ? 10.205 1.157 -3.690 1.00 89.94 192 ARG A C 1
ATOM 1576 O O . ARG A 1 192 ? 9.014 1.411 -3.519 1.00 89.94 192 ARG A O 1
ATOM 1583 N N . LEU A 1 193 ? 10.686 0.650 -4.810 1.00 90.38 193 LEU A N 1
ATOM 1584 C CA . LEU A 1 193 ? 9.883 0.177 -5.917 1.00 90.38 193 LEU A CA 1
ATOM 1585 C C . LEU A 1 193 ? 9.931 -1.344 -5.845 1.00 90.38 193 LEU A C 1
ATOM 1587 O O . LEU A 1 193 ? 10.965 -1.945 -6.112 1.00 90.38 193 LEU A O 1
ATOM 1591 N N . LEU A 1 194 ? 8.839 -1.968 -5.410 1.00 91.19 194 LEU A N 1
ATOM 1592 C CA . LEU A 1 194 ? 8.736 -3.417 -5.496 1.00 91.19 194 LEU A CA 1
ATOM 1593 C C . LEU A 1 194 ? 8.062 -3.819 -6.794 1.00 91.19 194 LEU A C 1
ATOM 1595 O O . LEU A 1 194 ? 7.110 -3.171 -7.240 1.00 91.19 194 LEU A O 1
ATOM 1599 N N . LYS A 1 195 ? 8.593 -4.893 -7.369 1.00 91.62 195 LYS A N 1
ATOM 1600 C CA . LYS A 1 195 ? 8.168 -5.473 -8.633 1.00 91.62 195 LYS A CA 1
ATOM 1601 C C . LYS A 1 195 ? 7.934 -6.961 -8.436 1.00 91.62 195 LYS A C 1
ATOM 1603 O O . LYS A 1 195 ? 8.808 -7.659 -7.928 1.00 91.62 195 LYS A O 1
ATOM 1608 N N . TYR A 1 196 ? 6.776 -7.430 -8.859 1.00 90.06 196 TYR A N 1
ATOM 1609 C CA . TYR A 1 196 ? 6.352 -8.825 -8.829 1.00 90.06 196 TYR A CA 1
ATOM 1610 C C . TYR A 1 196 ? 6.067 -9.276 -10.258 1.00 90.06 196 TYR A C 1
ATOM 1612 O O . TYR A 1 196 ? 5.752 -8.441 -11.108 1.00 90.06 196 TYR A O 1
ATOM 1620 N N . ALA A 1 197 ? 6.090 -10.584 -10.509 1.00 84.75 197 ALA A N 1
ATOM 1621 C CA . ALA A 1 197 ? 5.637 -11.120 -11.794 1.00 84.75 197 ALA A CA 1
ATOM 1622 C C . ALA A 1 197 ? 4.170 -10.742 -12.084 1.00 84.75 197 ALA A C 1
ATOM 1624 O O . ALA A 1 197 ? 3.823 -10.406 -13.215 1.00 84.75 197 ALA A O 1
ATOM 1625 N N . HIS A 1 198 ? 3.321 -10.741 -11.045 1.00 81.38 198 HIS A N 1
ATOM 1626 C CA . HIS A 1 198 ? 1.902 -10.395 -11.136 1.00 81.38 198 HIS A CA 1
ATOM 1627 C C . HIS A 1 198 ? 1.398 -9.630 -9.900 1.00 81.38 198 HIS A C 1
ATOM 1629 O O . HIS A 1 198 ? 1.897 -9.787 -8.780 1.00 81.38 198 HIS A O 1
ATOM 1635 N N . GLY A 1 199 ? 0.352 -8.819 -10.089 1.00 83.25 199 GLY A N 1
ATOM 1636 C CA . GLY A 1 199 ? -0.301 -8.076 -9.006 1.00 83.25 199 GLY A CA 1
ATOM 1637 C C . GLY A 1 199 ? 0.612 -7.019 -8.382 1.00 83.25 199 GLY A C 1
ATOM 1638 O O . GLY A 1 199 ? 0.835 -7.023 -7.172 1.00 83.25 199 GLY A O 1
ATOM 1639 N N . ASN A 1 200 ? 1.203 -6.159 -9.208 1.00 87.88 200 ASN A N 1
ATOM 1640 C CA . ASN A 1 200 ? 1.963 -5.009 -8.734 1.00 87.88 200 ASN A CA 1
ATOM 1641 C C . ASN A 1 200 ? 1.016 -3.960 -8.137 1.00 87.88 200 ASN A C 1
ATOM 1643 O O . ASN A 1 200 ? 0.007 -3.617 -8.744 1.00 87.88 200 ASN A O 1
ATOM 1647 N N . TYR A 1 201 ? 1.352 -3.428 -6.957 1.00 86.44 201 TYR A N 1
ATOM 1648 C CA . TYR A 1 201 ? 0.628 -2.286 -6.377 1.00 86.44 201 TYR A CA 1
ATOM 1649 C C . TYR A 1 201 ? 1.102 -0.932 -6.940 1.00 86.44 201 TYR A C 1
ATOM 1651 O O . TYR A 1 201 ? 0.503 0.109 -6.671 1.00 86.44 201 TYR A O 1
ATOM 1659 N N . ASN A 1 202 ? 2.212 -0.932 -7.681 1.00 87.06 202 ASN A N 1
ATOM 1660 C CA . ASN A 1 202 ? 2.646 0.182 -8.517 1.00 87.06 202 ASN A CA 1
ATOM 1661 C C . ASN A 1 202 ? 2.131 -0.043 -9.940 1.00 87.06 202 ASN A C 1
ATOM 1663 O O . ASN A 1 202 ? 2.027 -1.190 -10.372 1.00 87.06 202 ASN A O 1
ATOM 1667 N N . GLN A 1 203 ? 1.857 1.035 -10.679 1.00 85.38 203 GLN A N 1
ATOM 1668 C CA . GLN A 1 203 ? 1.360 0.918 -12.049 1.00 85.38 203 GLN A CA 1
ATOM 1669 C C . GLN A 1 203 ? 2.378 0.181 -12.928 1.00 85.38 203 GLN A C 1
ATOM 1671 O O . GLN A 1 203 ? 3.470 0.694 -13.187 1.00 85.38 203 GLN A O 1
ATOM 1676 N N . GLN A 1 204 ? 1.980 -0.983 -13.431 1.00 84.69 204 GLN A N 1
ATOM 1677 C CA . GLN A 1 204 ? 2.748 -1.798 -14.366 1.00 84.69 204 GLN A CA 1
ATOM 1678 C C . GLN A 1 204 ? 2.986 -1.038 -15.684 1.00 84.69 204 GLN A C 1
ATOM 1680 O O . GLN A 1 204 ? 2.053 -0.442 -16.226 1.00 84.69 204 GLN A O 1
ATOM 1685 N N . VAL A 1 205 ? 4.215 -1.055 -16.214 1.00 83.94 205 VAL A N 1
ATOM 1686 C CA . VAL A 1 205 ? 4.451 -0.717 -17.635 1.00 83.94 205 VAL A CA 1
ATOM 1687 C C . VAL A 1 205 ? 4.271 -1.955 -18.509 1.00 83.94 205 VAL A C 1
ATOM 1689 O O . VAL A 1 205 ? 4.380 -3.079 -18.029 1.00 83.94 205 VAL A O 1
ATOM 1692 N N . ALA A 1 206 ? 4.071 -1.751 -19.814 1.00 76.44 206 ALA A N 1
ATOM 1693 C CA . ALA A 1 206 ? 3.942 -2.833 -20.797 1.00 76.44 206 ALA A CA 1
ATOM 1694 C C . ALA A 1 206 ? 5.094 -3.860 -20.751 1.00 76.44 206 ALA A C 1
ATOM 1696 O O . ALA A 1 206 ? 4.894 -5.029 -21.064 1.00 76.44 206 ALA A O 1
ATOM 1697 N N . ASN A 1 207 ? 6.295 -3.448 -20.331 1.00 74.25 207 ASN A N 1
ATOM 1698 C CA . ASN A 1 207 ? 7.336 -4.389 -19.937 1.00 74.25 207 ASN A CA 1
ATOM 1699 C C . ASN A 1 207 ? 7.001 -4.967 -18.551 1.00 74.25 207 ASN A C 1
ATOM 1701 O O . ASN A 1 207 ? 7.077 -4.253 -17.551 1.00 74.25 207 ASN A O 1
ATOM 1705 N N . ASN A 1 208 ? 6.685 -6.264 -18.494 1.00 68.25 208 ASN A N 1
ATOM 1706 C CA . ASN A 1 208 ? 6.232 -6.975 -17.289 1.00 68.25 208 ASN A CA 1
ATOM 1707 C C . ASN A 1 208 ? 7.181 -6.866 -16.074 1.00 68.25 208 ASN A C 1
ATOM 1709 O O . ASN A 1 208 ? 6.768 -7.140 -14.952 1.00 68.25 208 ASN A O 1
ATOM 1713 N N . TRP A 1 209 ? 8.428 -6.425 -16.264 1.00 79.19 209 TRP A N 1
ATOM 1714 C CA . TRP A 1 209 ? 9.424 -6.263 -15.198 1.00 79.19 209 TRP A CA 1
ATOM 1715 C C . TRP A 1 209 ? 9.693 -4.813 -14.778 1.00 79.19 209 TRP A C 1
ATOM 1717 O O . TRP A 1 209 ? 10.662 -4.537 -14.060 1.00 79.19 209 TRP A O 1
ATOM 1727 N N . ASP A 1 210 ? 8.872 -3.856 -15.202 1.00 86.12 210 ASP A N 1
ATOM 1728 C CA . ASP A 1 210 ? 9.017 -2.471 -14.767 1.00 86.12 210 ASP A CA 1
ATOM 1729 C C . ASP A 1 210 ? 7.701 -1.861 -14.271 1.00 86.12 210 ASP A C 1
ATOM 1731 O O . ASP A 1 210 ? 6.604 -2.302 -14.606 1.00 86.12 210 ASP A O 1
ATOM 1735 N N . VAL A 1 211 ? 7.816 -0.858 -13.405 1.00 89.00 211 VAL A N 1
ATOM 1736 C CA . VAL A 1 211 ? 6.674 -0.173 -12.795 1.00 89.00 211 VAL A CA 1
ATOM 1737 C C . VAL A 1 211 ? 6.946 1.323 -12.760 1.00 89.00 211 VAL A C 1
ATOM 1739 O O . VAL A 1 211 ? 8.097 1.754 -12.660 1.00 89.00 211 VAL A O 1
ATOM 1742 N N . HIS A 1 212 ? 5.891 2.127 -12.800 1.00 90.06 212 HIS A N 1
ATOM 1743 C CA . HIS A 1 212 ? 6.014 3.560 -12.578 1.00 90.06 212 HIS A CA 1
ATOM 1744 C C . HIS A 1 212 ? 6.302 3.843 -11.103 1.00 90.06 212 HIS A C 1
ATOM 1746 O O . HIS A 1 212 ? 5.704 3.249 -10.201 1.00 90.06 212 HIS A O 1
ATOM 1752 N N . CYS A 1 213 ? 7.212 4.780 -10.849 1.00 90.25 213 CYS A N 1
ATOM 1753 C CA . CYS A 1 213 ? 7.467 5.270 -9.504 1.00 90.25 213 CYS A CA 1
ATOM 1754 C C . CYS A 1 213 ? 6.239 6.029 -8.980 1.00 90.25 213 CYS A C 1
ATOM 1756 O O . CYS A 1 213 ? 5.813 6.976 -9.631 1.00 90.25 213 CYS A O 1
ATOM 1758 N N . PRO A 1 214 ? 5.711 5.731 -7.782 1.00 88.38 214 PRO A N 1
ATOM 1759 C CA . PRO A 1 214 ? 4.494 6.381 -7.297 1.00 88.38 214 PRO A CA 1
ATOM 1760 C C . PRO A 1 214 ? 4.715 7.836 -6.829 1.00 88.38 214 PRO A C 1
ATOM 1762 O O . PRO A 1 214 ? 3.765 8.508 -6.435 1.00 88.38 214 PRO A O 1
ATOM 1765 N N . VAL A 1 215 ? 5.959 8.336 -6.857 1.00 89.62 215 VAL A N 1
ATOM 1766 C CA . VAL A 1 215 ? 6.300 9.735 -6.540 1.00 89.62 215 VAL A CA 1
ATOM 1767 C C . VAL A 1 215 ? 6.279 10.586 -7.806 1.00 89.62 215 VAL A C 1
ATOM 1769 O O . VAL A 1 215 ? 5.506 11.539 -7.888 1.00 89.62 215 VAL A O 1
ATOM 1772 N N . CYS A 1 216 ? 7.096 10.232 -8.801 1.00 90.50 216 CYS A N 1
ATOM 1773 C CA . CYS A 1 216 ? 7.266 11.015 -10.028 1.00 90.50 216 CYS A CA 1
ATOM 1774 C C . CYS A 1 216 ? 6.458 10.498 -11.229 1.00 90.50 216 CYS A C 1
ATOM 1776 O O . CYS A 1 216 ? 6.496 11.116 -12.288 1.00 90.50 216 CYS A O 1
ATOM 1778 N N . ASP A 1 217 ? 5.762 9.371 -11.074 1.00 89.19 217 ASP A N 1
ATOM 1779 C CA . ASP A 1 217 ? 4.995 8.654 -12.100 1.00 89.19 217 ASP A CA 1
ATOM 1780 C C . ASP A 1 217 ? 5.793 8.254 -13.342 1.00 89.19 217 ASP A C 1
ATOM 1782 O O . ASP A 1 217 ? 5.223 8.013 -14.405 1.00 89.19 217 ASP A O 1
ATOM 1786 N N . ARG A 1 218 ? 7.123 8.175 -13.223 1.00 91.62 218 ARG A N 1
ATOM 1787 C CA . ARG A 1 218 ? 8.005 7.770 -14.320 1.00 91.62 218 ARG A CA 1
ATOM 1788 C C . ARG A 1 218 ? 8.402 6.305 -14.212 1.00 91.62 218 ARG A C 1
ATOM 1790 O O . ARG A 1 218 ? 8.692 5.819 -13.117 1.00 91.62 218 ARG A O 1
ATOM 1797 N N . SER A 1 219 ? 8.449 5.627 -15.354 1.00 91.56 219 SER A N 1
ATOM 1798 C CA . SER A 1 219 ? 9.110 4.329 -15.516 1.00 91.56 219 SER A CA 1
ATOM 1799 C C . SER A 1 219 ? 10.637 4.478 -15.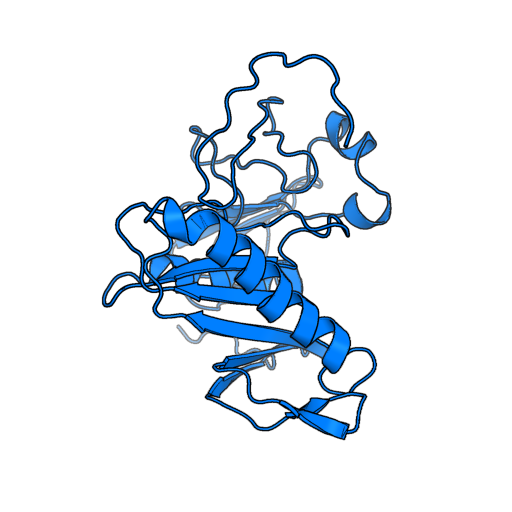483 1.00 91.56 219 SER A C 1
ATOM 1801 O O . SER A 1 219 ? 11.167 5.596 -15.487 1.00 91.56 219 SER A O 1
ATOM 1803 N N . PHE A 1 220 ? 11.376 3.365 -15.520 1.00 88.94 220 PHE A N 1
ATOM 1804 C CA . PHE A 1 220 ? 12.837 3.409 -15.642 1.00 88.94 220 PHE A CA 1
ATOM 1805 C C . PHE A 1 220 ? 13.299 4.150 -16.910 1.00 88.94 220 PHE A C 1
ATOM 1807 O O . PHE A 1 220 ? 14.295 4.878 -16.887 1.00 88.94 220 PHE A O 1
ATOM 1814 N N . HIS A 1 221 ? 12.539 4.016 -18.000 1.00 90.62 221 HIS A N 1
ATOM 1815 C CA . HIS A 1 221 ? 12.806 4.666 -19.286 1.00 90.62 221 HIS A CA 1
ATOM 1816 C C . HIS A 1 221 ? 12.290 6.112 -19.366 1.00 90.62 221 HIS A C 1
ATOM 1818 O O . HIS A 1 221 ? 12.478 6.773 -20.382 1.00 90.62 221 HIS A O 1
ATOM 1824 N N . GLY A 1 222 ? 11.667 6.627 -18.301 1.00 90.31 222 GLY A N 1
ATOM 1825 C CA . GLY A 1 222 ? 11.198 8.012 -18.222 1.00 90.31 222 GLY A CA 1
ATOM 1826 C C . GLY A 1 222 ? 9.783 8.253 -18.746 1.00 90.31 222 GLY A C 1
ATOM 1827 O O . GLY A 1 222 ? 9.323 9.396 -18.679 1.00 90.31 222 GLY A O 1
ATOM 1828 N N . THR A 1 223 ? 9.085 7.207 -19.207 1.00 90.50 223 THR A N 1
ATOM 1829 C CA . THR A 1 223 ? 7.669 7.266 -19.599 1.00 90.50 223 THR A CA 1
ATOM 1830 C C . THR A 1 223 ? 6.837 7.730 -18.416 1.00 90.50 223 THR A C 1
ATOM 1832 O O . THR A 1 223 ? 6.948 7.155 -17.335 1.00 90.50 223 THR A O 1
ATOM 1835 N N . LEU A 1 224 ? 6.042 8.778 -18.617 1.00 89.69 224 LEU A N 1
ATOM 1836 C CA . LEU A 1 224 ? 5.168 9.336 -17.595 1.00 89.69 224 LEU A CA 1
ATOM 1837 C C . LEU A 1 224 ? 3.796 8.669 -17.674 1.00 89.69 224 LEU A C 1
ATOM 1839 O O . LEU A 1 224 ? 3.215 8.616 -18.753 1.00 89.69 224 LEU A O 1
ATOM 1843 N N . TYR A 1 225 ? 3.265 8.245 -16.534 1.00 86.12 225 TYR A N 1
ATOM 1844 C CA . TYR A 1 225 ? 1.894 7.769 -16.417 1.00 86.12 225 TYR A CA 1
ATOM 1845 C C . TYR A 1 225 ? 1.056 8.765 -15.628 1.00 86.12 225 TYR A C 1
ATOM 1847 O O . TYR A 1 225 ? 1.427 9.187 -14.537 1.00 86.12 225 TYR A O 1
ATOM 1855 N N . ARG A 1 226 ? -0.095 9.157 -16.165 1.00 83.44 226 ARG A N 1
ATOM 1856 C CA . ARG A 1 226 ? -1.071 9.960 -15.427 1.00 83.44 226 ARG A CA 1
ATOM 1857 C C . ARG A 1 226 ? -2.417 9.310 -15.573 1.00 83.44 226 ARG A C 1
ATOM 1859 O O . ARG A 1 226 ? -2.848 9.065 -16.691 1.00 83.44 226 ARG A O 1
ATOM 1866 N N . ALA A 1 227 ? -3.084 9.089 -14.453 1.00 79.44 227 ALA A N 1
ATOM 1867 C CA . ALA A 1 227 ? -4.413 8.521 -14.456 1.00 79.44 227 ALA A CA 1
ATOM 1868 C C . ALA A 1 227 ? -5.348 9.290 -13.528 1.00 79.44 227 ALA A C 1
ATOM 1870 O O . ALA A 1 227 ? -4.914 9.881 -12.534 1.00 79.44 227 ALA A O 1
ATOM 1871 N N . ASN A 1 228 ? -6.637 9.279 -13.853 1.00 77.25 228 ASN A N 1
ATOM 1872 C CA . ASN A 1 228 ? -7.666 9.803 -12.964 1.00 77.25 228 ASN A CA 1
ATOM 1873 C C . ASN A 1 228 ? -7.908 8.844 -11.779 1.00 77.25 228 ASN A C 1
ATOM 1875 O O . ASN A 1 228 ? -7.260 7.805 -11.649 1.00 77.25 228 ASN A O 1
ATOM 1879 N N . LEU A 1 229 ? -8.855 9.170 -10.894 1.00 74.75 229 LEU A N 1
ATOM 1880 C CA . LEU A 1 229 ? -9.166 8.345 -9.714 1.00 74.75 229 LEU A CA 1
ATOM 1881 C C . LEU A 1 229 ? -9.638 6.920 -10.046 1.00 74.75 229 LEU A C 1
ATOM 1883 O O . LEU A 1 229 ? -9.574 6.052 -9.180 1.00 74.75 229 LEU A O 1
ATOM 1887 N N . LEU A 1 230 ? -10.095 6.684 -11.276 1.00 72.62 230 LEU A N 1
ATOM 1888 C CA . LEU A 1 230 ? -10.534 5.383 -11.784 1.00 72.62 230 LEU A CA 1
ATOM 1889 C C . LEU A 1 230 ? -9.418 4.636 -12.523 1.00 72.62 230 LEU A C 1
ATOM 1891 O O . LEU A 1 230 ? -9.645 3.549 -13.044 1.00 72.62 230 LEU A O 1
ATOM 1895 N N . GLY A 1 231 ? -8.216 5.210 -12.578 1.00 73.50 231 GLY A N 1
ATOM 1896 C CA . GLY A 1 231 ? -7.078 4.628 -13.276 1.00 73.50 231 GLY A CA 1
ATOM 1897 C C . GLY A 1 231 ? -7.137 4.744 -14.791 1.00 73.50 231 GLY A C 1
ATOM 1898 O O . GLY A 1 231 ? -6.369 4.075 -15.472 1.00 73.50 231 GLY A O 1
ATOM 1899 N N . GLU A 1 232 ? -8.007 5.598 -15.322 1.00 76.75 232 GLU A N 1
ATOM 1900 C CA . GLU A 1 232 ? -8.042 5.889 -16.751 1.00 76.75 232 GLU A CA 1
ATOM 1901 C C . GLU A 1 232 ? -6.913 6.857 -17.091 1.00 76.75 232 GLU A C 1
ATOM 1903 O O . GLU A 1 232 ? -6.774 7.899 -16.439 1.00 76.75 232 GLU A O 1
ATOM 1908 N N . GLU A 1 233 ? -6.110 6.512 -18.098 1.00 76.75 233 GLU A N 1
ATOM 1909 C CA . GLU A 1 233 ? -4.998 7.344 -18.541 1.00 76.75 233 GLU A CA 1
ATOM 1910 C C . GLU A 1 233 ? -5.511 8.705 -19.026 1.00 76.75 233 GLU A C 1
ATOM 1912 O O . GLU A 1 233 ? -6.398 8.805 -19.876 1.00 76.75 233 GLU A O 1
ATOM 1917 N N . VAL A 1 234 ? -4.947 9.772 -18.469 1.00 80.31 234 VAL A N 1
ATOM 1918 C CA . VAL A 1 234 ? -5.268 11.142 -18.855 1.00 80.31 234 VAL A CA 1
ATOM 1919 C C . VAL A 1 234 ? -4.215 11.576 -19.858 1.00 80.31 234 VAL A C 1
ATOM 1921 O O . VAL A 1 234 ? -3.081 11.886 -19.486 1.00 80.31 234 VAL A O 1
ATOM 1924 N N . SER A 1 235 ? -4.589 11.609 -21.138 1.00 66.06 235 SER A N 1
ATOM 1925 C CA . SER A 1 235 ? -3.728 12.144 -22.189 1.00 66.06 235 SER A CA 1
ATOM 1926 C C . SER A 1 235 ? -3.307 13.565 -21.824 1.00 66.06 235 SER A C 1
ATOM 1928 O O . SER A 1 235 ? -4.154 14.438 -21.618 1.00 66.06 235 SER A O 1
ATOM 1930 N N . THR A 1 236 ? -2.001 13.828 -21.778 1.00 51.47 236 THR A N 1
ATOM 1931 C CA . THR A 1 236 ? -1.477 15.192 -21.690 1.00 51.47 236 THR A CA 1
ATOM 1932 C C . THR A 1 236 ? -1.691 15.887 -23.031 1.00 51.47 236 THR A C 1
ATOM 1934 O O . THR A 1 236 ? -0.755 16.070 -23.806 1.00 51.47 236 THR A O 1
ATOM 1937 N N . HIS A 1 237 ? -2.925 16.274 -23.342 1.00 39.19 237 HIS A N 1
ATOM 1938 C CA . HIS A 1 237 ? -3.112 17.417 -24.220 1.00 39.19 237 HIS A CA 1
ATOM 1939 C C . HIS A 1 237 ? -2.640 18.631 -23.433 1.00 39.19 237 HIS A C 1
ATOM 1941 O O . HIS A 1 237 ? -3.182 18.957 -22.377 1.00 39.19 237 HIS A O 1
ATOM 1947 N N . SER A 1 238 ? -1.546 19.217 -23.915 1.00 38.06 238 SER A N 1
ATOM 1948 C CA . SER A 1 238 ? -0.977 20.484 -23.477 1.00 38.06 238 SER A CA 1
ATOM 1949 C C . SER A 1 238 ? -2.089 21.510 -23.267 1.00 38.06 238 SER A C 1
ATOM 1951 O O . SER A 1 238 ? -2.540 22.150 -24.211 1.00 38.06 238 SER A O 1
ATOM 1953 N N . SER A 1 239 ? -2.551 21.630 -22.028 1.00 29.89 239 SER A N 1
ATOM 1954 C CA . SER A 1 239 ? -3.547 22.612 -21.635 1.00 29.89 239 SER A CA 1
ATOM 1955 C C . SER A 1 239 ? -2.790 23.678 -20.876 1.00 29.89 239 SER A C 1
ATOM 1957 O O . SER A 1 239 ? -2.233 23.436 -19.804 1.00 29.89 239 SER A O 1
ATOM 1959 N N . GLN A 1 240 ? -2.695 24.827 -21.532 1.00 29.66 240 GLN A N 1
ATOM 1960 C CA . GLN A 1 240 ? -2.241 26.082 -20.972 1.00 29.66 240 GLN A CA 1
ATOM 1961 C C . GLN A 1 240 ? -2.922 26.343 -19.624 1.00 29.66 240 GLN A C 1
ATOM 1963 O O . GLN A 1 240 ? -4.058 25.933 -19.391 1.00 29.66 240 GLN A O 1
ATOM 1968 N N . HIS A 1 241 ? -2.178 27.025 -18.755 1.00 29.17 241 HIS A N 1
ATOM 1969 C CA . HIS A 1 241 ? -2.634 27.651 -17.522 1.00 29.17 241 HIS A CA 1
ATOM 1970 C C . HIS A 1 241 ? -4.123 28.004 -17.520 1.00 29.17 241 HIS A C 1
ATOM 1972 O O . HIS A 1 241 ? -4.524 28.916 -18.230 1.00 29.17 241 HIS A O 1
ATOM 1978 N N . HIS A 1 242 ? -4.888 27.401 -16.615 1.00 26.95 242 HIS A N 1
ATOM 1979 C CA . HIS A 1 242 ? -5.879 28.159 -15.863 1.00 26.95 242 HIS A CA 1
ATOM 1980 C C . HIS A 1 242 ? -5.898 27.663 -14.422 1.00 26.95 242 HIS A C 1
ATOM 1982 O O . HIS A 1 242 ? -6.303 26.545 -14.117 1.00 26.95 242 HIS A O 1
ATOM 1988 N N . SER A 1 243 ? -5.364 28.522 -13.561 1.00 26.20 243 SER A N 1
ATOM 1989 C CA . SER A 1 243 ? -5.457 28.472 -12.112 1.00 26.20 243 SER A CA 1
ATOM 1990 C C . SER A 1 243 ? -6.920 28.495 -11.675 1.00 26.20 243 SER A C 1
ATOM 1992 O O . SER A 1 243 ? -7.644 29.368 -12.145 1.00 26.20 243 SER A O 1
ATOM 1994 N N . PHE A 1 244 ? -7.297 27.617 -10.743 1.00 28.67 244 PHE A N 1
ATOM 1995 C CA . PHE A 1 244 ? -8.238 27.888 -9.651 1.00 28.67 244 PHE A CA 1
ATOM 1996 C C . PHE A 1 244 ? -7.870 27.011 -8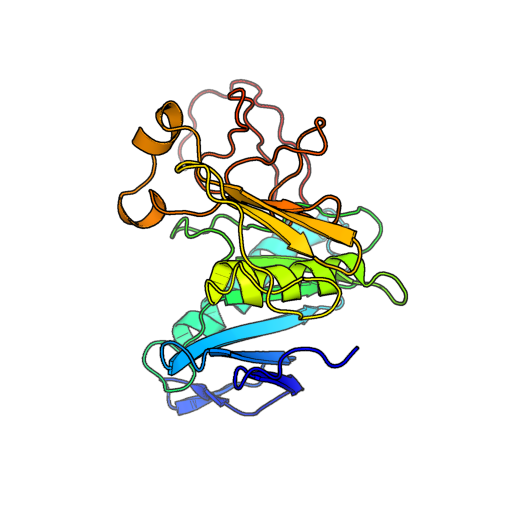.453 1.00 28.67 244 PHE A C 1
ATOM 1998 O O . PHE A 1 244 ? -7.573 25.814 -8.672 1.00 28.67 244 PHE A O 1
#

Organism: NCBI:txid33987

Sequence (244 aa):
MSHPQTKDALTIAYEPTLQSSGGENRRPDFFISFRSHSDGTNHRHTLDAKYKPYGQPEFHQRLASDLERSCKRYFDDFKGTAHEITSATLVHSYSCRDVHHWNIKNRDHIPHRYAQFNIAPGQTTHLATYIKRLIHYYSGEYQYCPSCGTVTEGIDEGYKVTYVCKCQEVWVNNTCKNEFKRDHPIHLKAIRLLKYAHGNYNQQVANNWDVHCPVCDRSFHGTLYRANLLGEEVSTHSSQHHSF

Foldseek 3Di:
DDFPDAPKDKDKDAQDWDAFPVRDTDTARIKIWIAHPVVRDIAIEGEHEDADQCPPPVCVVVVVVCQCCQLVCLQRRHPPHPRHHQAYEYEYAHDPDFQLQFFDCDPVRDTNRTGYGYDDVVRCLQVLLVVVCCCCQVVVLVQQQSPPRHRFDWDDPPQKTWTQDPVRWIKMKGAADPVVLVVFDPVCSPGIQMAGLDSGSADDDPPSGWGQDSRQCQINVGDHFDADNRNHTDDPPPDDDDDD

pLDDT: mean 84.19, std 13.43, range [26.2, 96.75]

Secondary structure (DSSP, 8-state):
-PPPPPS-EEEEEES--EE-TTS-EE--SEEEEEE-TTT--EEEEEEEEE---TTSGGGHHHHHHHHHHHHHHHHHHHTTSTT--SEEEEEE---SS---------TT--TTSEEEEE-BTTB-HHHHHHHHHIIIIIS--TTB-TTT--B--EEE-SSEEEEE-TTS-EEEEEE--HHHHTTS-GGGTT-EEEEESS--SSPBPSSTT-B--TTT-B-TT--B--B-TT--B-----------

Radius of gyration: 18.49 Å; chains: 1; bounding box: 46×57×47 Å